Protein AF-0000000082079247 (afdb_homodimer)

pLDDT: mean 88.74, std 12.44, range [34.56, 98.62]

Solvent-accessible surface area (backbone atoms only — not comparable to full-atom values): 13533 Å² total; per-residue (Å²): 126,84,56,70,41,42,77,74,52,16,23,28,35,33,91,79,60,25,35,38,38,36,43,63,60,86,46,38,31,39,37,37,35,36,52,64,71,67,96,44,93,62,41,38,36,94,80,23,52,28,56,30,29,18,29,37,36,75,59,54,64,44,15,28,39,19,33,16,35,51,30,70,66,41,24,34,31,26,34,37,33,38,34,42,74,44,93,88,69,48,45,35,36,46,26,32,35,37,36,30,52,76,50,93,44,81,89,48,49,87,77,27,67,44,76,50,60,88,64,51,40,27,34,68,68,36,75,66,64,82,76,125,128,85,57,70,40,42,77,74,51,17,22,27,35,32,89,79,60,26,35,38,39,36,43,62,60,85,47,37,31,38,36,35,36,36,51,62,72,67,96,45,92,61,41,39,35,95,78,22,52,28,56,30,29,18,31,40,35,76,61,54,63,43,14,28,38,20,33,15,36,51,30,69,66,42,25,33,32,28,31,36,32,36,35,41,72,44,94,88,68,49,45,36,36,47,25,33,36,38,38,30,51,76,50,93,44,80,89,49,48,86,78,26,68,44,75,50,60,89,64,51,40,26,34,71,69,37,74,65,63,83,78,125

Organism: Oncorhynchus tshawytscha (NCBI:txid74940)

Radius of gyration: 17.71 Å; Cα contacts (8 Å, |Δi|>4): 738; chains: 2; bounding box: 43×57×40 Å

Structure (mmCIF, N/CA/C/O backbone):
data_AF-0000000082079247-model_v1
#
loop_
_entity.id
_entity.type
_entity.pdbx_description
1 polymer Avidin
#
loop_
_atom_site.group_PDB
_atom_site.id
_atom_site.type_symbol
_atom_site.label_atom_id
_atom_site.label_alt_id
_atom_site.label_comp_id
_atom_site.label_asym_id
_atom_site.label_entity_id
_atom_site.label_seq_id
_atom_site.pdbx_PDB_ins_code
_atom_site.Cartn_x
_atom_site.Cartn_y
_atom_site.Cartn_z
_atom_site.occupancy
_atom_site.B_iso_or_equiv
_atom_site.auth_seq_id
_atom_site.auth_comp_id
_atom_site.auth_asym_id
_atom_site.auth_atom_id
_atom_site.pdbx_PDB_model_num
ATOM 1 N N . THR A 1 1 ? 8.07 -25.156 -19.828 1 35.97 1 THR A N 1
ATOM 2 C CA . THR A 1 1 ? 6.66 -24.797 -19.906 1 35.97 1 THR A CA 1
ATOM 3 C C . THR A 1 1 ? 6.426 -23.375 -19.406 1 35.97 1 THR A C 1
ATOM 5 O O . THR A 1 1 ? 6.852 -23.031 -18.312 1 35.97 1 THR A O 1
ATOM 8 N N . ASN A 1 2 ? 6.402 -22.391 -20.25 1 43.88 2 ASN A N 1
ATOM 9 C CA . ASN A 1 2 ? 6.297 -20.953 -20.047 1 43.88 2 ASN A CA 1
ATOM 10 C C . ASN A 1 2 ? 5.223 -20.609 -19.016 1 43.88 2 ASN A C 1
ATOM 12 O O . ASN A 1 2 ? 4.031 -20.781 -19.281 1 43.88 2 ASN A O 1
ATOM 16 N N . ALA A 1 3 ? 5.453 -20.953 -17.781 1 54.47 3 ALA A N 1
ATOM 17 C CA . ALA A 1 3 ? 4.414 -20.844 -16.766 1 54.47 3 ALA A CA 1
ATOM 18 C C . ALA A 1 3 ? 3.693 -19.5 -16.859 1 54.47 3 ALA A C 1
ATOM 20 O O . ALA A 1 3 ? 4.324 -18.469 -17.078 1 54.47 3 ALA A O 1
ATOM 21 N N . ILE A 1 4 ? 2.52 -19.531 -17.312 1 64.19 4 ILE A N 1
ATOM 22 C CA . ILE A 1 4 ? 1.622 -18.391 -17.453 1 64.19 4 ILE A CA 1
ATOM 23 C C . ILE A 1 4 ? 1.442 -17.719 -16.094 1 64.19 4 ILE A C 1
ATOM 25 O O . ILE A 1 4 ? 1.051 -18.359 -15.117 1 64.19 4 ILE A O 1
ATOM 29 N N . PRO A 1 5 ? 1.923 -16.516 -15.984 1 80.5 5 PRO A N 1
ATOM 30 C CA . PRO A 1 5 ? 1.708 -15.789 -14.734 1 80.5 5 PRO A CA 1
ATOM 31 C C . PRO A 1 5 ? 0.239 -15.742 -14.32 1 80.5 5 PRO A C 1
ATOM 33 O O . PRO A 1 5 ? -0.648 -15.797 -15.18 1 80.5 5 PRO A O 1
ATOM 36 N N . CYS A 1 6 ? 0.016 -15.805 -13.078 1 89.38 6 CYS A N 1
ATOM 37 C CA . CYS A 1 6 ? -1.331 -15.656 -12.539 1 89.38 6 CYS A CA 1
ATOM 38 C C . CYS A 1 6 ? -1.916 -14.297 -12.914 1 89.38 6 CYS A C 1
ATOM 40 O O . CYS A 1 6 ? -1.47 -13.266 -12.406 1 89.38 6 CYS A O 1
ATOM 42 N N . ASN A 1 7 ? -2.83 -14.242 -13.867 1 89.88 7 ASN A N 1
ATOM 43 C CA . ASN A 1 7 ? -3.484 -13 -14.281 1 89.88 7 ASN A CA 1
ATOM 44 C C . ASN A 1 7 ? -4.367 -12.445 -13.164 1 89.88 7 ASN A C 1
ATOM 46 O O . ASN A 1 7 ? -5.301 -13.109 -12.719 1 89.88 7 ASN A O 1
ATOM 50 N N . VAL A 1 8 ? -4.137 -11.18 -12.844 1 94.38 8 VAL A N 1
ATOM 51 C CA . VAL A 1 8 ? -4.859 -10.633 -11.703 1 94.38 8 VAL A CA 1
ATOM 52 C C . VAL A 1 8 ? -5.992 -9.734 -12.188 1 94.38 8 VAL A C 1
ATOM 54 O O . VAL A 1 8 ? -6.812 -9.266 -11.391 1 94.38 8 VAL A O 1
ATOM 57 N N . THR A 1 9 ? -6.113 -9.438 -13.469 1 95 9 THR A N 1
ATOM 58 C CA . THR A 1 9 ? -7.234 -8.664 -13.984 1 95 9 THR A CA 1
ATOM 59 C C . THR A 1 9 ? -8.547 -9.422 -13.797 1 95 9 THR A C 1
ATOM 61 O O . THR A 1 9 ? -8.633 -10.609 -14.117 1 95 9 THR A O 1
ATOM 64 N N . GLY A 1 10 ? -9.555 -8.742 -13.227 1 96.62 10 GLY A N 1
ATOM 65 C CA . GLY A 1 10 ? -10.844 -9.367 -12.977 1 96.62 10 GLY A CA 1
ATOM 66 C C . GLY A 1 10 ? -11.5 -8.891 -11.695 1 96.62 10 GLY A C 1
ATOM 67 O O . GLY A 1 10 ? -11.07 -7.898 -11.102 1 96.62 10 GLY A O 1
ATOM 68 N N . VAL A 1 11 ? -12.602 -9.539 -11.375 1 97.94 11 VAL A N 1
ATOM 69 C CA . VAL A 1 11 ? -13.32 -9.258 -10.141 1 97.94 11 VAL A CA 1
ATOM 70 C C . VAL A 1 11 ? -13.016 -10.336 -9.102 1 97.94 11 VAL A C 1
ATOM 72 O O . VAL A 1 11 ? -13.133 -11.531 -9.391 1 97.94 11 VAL A O 1
ATOM 75 N N . TRP A 1 12 ? -12.633 -9.891 -7.945 1 98 12 TRP A N 1
ATOM 76 C CA . TRP A 1 12 ? -12.227 -10.766 -6.852 1 98 12 TRP A CA 1
ATOM 77 C C . TRP A 1 12 ? -13.102 -10.539 -5.621 1 98 12 TRP A C 1
ATOM 79 O O . TRP A 1 12 ? -13.461 -9.406 -5.309 1 98 12 TRP A O 1
ATOM 89 N N . ARG A 1 13 ? -13.352 -11.586 -4.895 1 97.69 13 ARG A N 1
ATOM 90 C CA . ARG A 1 13 ? -14.164 -11.5 -3.684 1 97.69 13 ARG A CA 1
ATOM 91 C C . ARG A 1 13 ? -13.453 -12.141 -2.498 1 97.69 13 ARG A C 1
ATOM 93 O O . ARG A 1 13 ? -12.891 -13.234 -2.623 1 97.69 13 ARG A O 1
ATOM 100 N N . ASN A 1 14 ? -13.5 -11.398 -1.345 1 96.31 14 ASN A N 1
ATOM 101 C CA . ASN A 1 14 ? -12.859 -12.016 -0.188 1 96.31 14 ASN A CA 1
ATOM 102 C C . ASN A 1 14 ? -13.891 -12.633 0.756 1 96.31 14 ASN A C 1
ATOM 104 O O . ASN A 1 14 ? -15.086 -12.641 0.461 1 96.31 14 ASN A O 1
ATOM 108 N N . GLU A 1 15 ? -13.422 -13.195 1.835 1 93.38 15 GLU A N 1
ATOM 109 C CA . GLU A 1 15 ? -14.242 -13.961 2.771 1 93.38 15 GLU A CA 1
ATOM 110 C C . GLU A 1 15 ? -15.266 -13.062 3.465 1 93.38 15 GLU A C 1
ATOM 112 O O . GLU A 1 15 ? -16.297 -13.547 3.951 1 93.38 15 GLU A O 1
ATOM 117 N N . LEU A 1 16 ? -15.047 -11.773 3.545 1 93.06 16 LEU A N 1
ATOM 118 C CA . LEU A 1 16 ? -15.953 -10.836 4.199 1 93.06 16 LEU A CA 1
ATOM 119 C C . LEU A 1 16 ? -17 -10.328 3.221 1 93.06 16 LEU A C 1
ATOM 121 O O . LEU A 1 16 ? -17.922 -9.609 3.611 1 93.06 16 LEU A O 1
ATOM 125 N N . GLY A 1 17 ? -16.75 -10.633 1.923 1 95.25 17 GLY A N 1
ATOM 126 C CA . GLY A 1 17 ? -17.703 -10.227 0.901 1 95.25 17 GLY A CA 1
ATOM 127 C C . GLY A 1 17 ? -17.281 -8.977 0.15 1 95.25 17 GLY A C 1
ATOM 128 O O . GLY A 1 17 ? -18.016 -8.477 -0.699 1 95.25 17 GLY A O 1
ATOM 129 N N . SER A 1 18 ? -16.141 -8.414 0.477 1 96.06 18 SER A N 1
ATOM 130 C CA . SER A 1 18 ? -15.617 -7.258 -0.251 1 96.06 18 SER A CA 1
ATOM 131 C C . SER A 1 18 ? -15.156 -7.648 -1.651 1 96.06 18 SER A C 1
ATOM 133 O O . SER A 1 18 ? -14.758 -8.789 -1.884 1 96.06 18 SER A O 1
ATOM 135 N N . LEU A 1 19 ? -15.227 -6.668 -2.588 1 97.06 19 LEU A N 1
ATOM 136 C CA . LEU A 1 19 ? -14.906 -6.934 -3.984 1 97.06 19 LEU A CA 1
ATOM 137 C C . LEU A 1 19 ? -13.766 -6.039 -4.461 1 97.06 19 LEU A C 1
ATOM 139 O O . LEU A 1 19 ? -13.719 -4.852 -4.121 1 97.06 19 LEU A O 1
ATOM 143 N N . LEU A 1 20 ? -12.883 -6.66 -5.199 1 97.56 20 LEU A N 1
ATOM 144 C CA . LEU A 1 20 ? -11.914 -5.949 -6.023 1 97.56 20 LEU A CA 1
ATOM 145 C C . LEU A 1 20 ? -12.266 -6.07 -7.504 1 97.56 20 LEU A C 1
ATOM 147 O O . LEU A 1 20 ? -12.477 -7.176 -8.008 1 97.56 20 LEU A O 1
ATOM 151 N N . ASP A 1 21 ? -12.406 -4.984 -8.109 1 97.69 21 ASP A N 1
ATOM 152 C CA . ASP A 1 21 ? -12.453 -4.926 -9.57 1 97.69 21 ASP A CA 1
ATOM 153 C C . ASP A 1 21 ? -11.195 -4.281 -10.133 1 97.69 21 ASP A C 1
ATOM 155 O O . ASP A 1 21 ? -11.07 -3.057 -10.141 1 97.69 21 ASP A O 1
ATOM 159 N N . ILE A 1 22 ? -10.234 -5.16 -10.625 1 96.88 22 ILE A N 1
ATOM 160 C CA . ILE A 1 22 ? -8.906 -4.633 -10.898 1 96.88 22 ILE A CA 1
ATOM 161 C C . ILE A 1 22 ? -8.523 -4.906 -12.352 1 96.88 22 ILE A C 1
ATOM 163 O O . ILE A 1 22 ? -8.914 -5.93 -12.922 1 96.88 22 ILE A O 1
ATOM 167 N N . GLU A 1 23 ? -7.816 -4.027 -12.906 1 96.56 23 GLU A N 1
ATOM 168 C CA . GLU A 1 23 ? -7.148 -4.141 -14.203 1 96.56 23 GLU A CA 1
ATOM 169 C C . GLU A 1 23 ? -5.652 -3.873 -14.078 1 96.56 23 GLU A C 1
ATOM 171 O O . GLU A 1 23 ? -5.242 -2.875 -13.484 1 96.56 23 GLU A O 1
ATOM 176 N N . ALA A 1 24 ? -4.926 -4.836 -14.664 1 94.44 24 ALA A N 1
ATOM 177 C CA . ALA A 1 24 ? -3.477 -4.66 -14.727 1 94.44 24 ALA A CA 1
ATOM 178 C C . ALA A 1 24 ? -3.027 -4.246 -16.125 1 94.44 24 ALA A C 1
ATOM 180 O O . ALA A 1 24 ? -3.389 -4.887 -17.109 1 94.44 24 ALA A O 1
ATOM 181 N N . VAL A 1 25 ? -2.379 -3.156 -16.234 1 92.94 25 VAL A N 1
ATOM 182 C CA . VAL A 1 25 ? -1.702 -2.713 -17.453 1 92.94 25 VAL A CA 1
ATOM 183 C C . VAL A 1 25 ? -0.212 -2.527 -17.172 1 92.94 25 VAL A C 1
ATOM 185 O O . VAL A 1 25 ? 0.186 -1.582 -16.484 1 92.94 25 VAL A O 1
ATOM 188 N N . GLY A 1 26 ? 0.577 -3.484 -17.812 1 90.88 26 GLY A N 1
ATOM 189 C CA . GLY A 1 26 ? 1.964 -3.502 -17.375 1 90.88 26 GLY A CA 1
ATOM 190 C C . GLY A 1 26 ? 2.119 -3.807 -15.906 1 90.88 26 GLY A C 1
ATOM 191 O O . GLY A 1 26 ? 1.584 -4.801 -15.406 1 90.88 26 GLY A O 1
ATOM 192 N N . SER A 1 27 ? 2.814 -2.938 -15.164 1 93.06 27 SER A N 1
ATOM 193 C CA . SER A 1 27 ? 3.035 -3.17 -13.742 1 93.06 27 SER A CA 1
ATOM 194 C C . SER A 1 27 ? 2.066 -2.355 -12.898 1 93.06 27 SER A C 1
ATOM 196 O O . SER A 1 27 ? 2.146 -2.371 -11.664 1 93.06 27 SER A O 1
ATOM 198 N N . GLU A 1 28 ? 1.188 -1.651 -13.562 1 95.94 28 GLU A N 1
ATOM 199 C CA . GLU A 1 28 ? 0.266 -0.802 -12.82 1 95.94 28 GLU A CA 1
ATOM 200 C C . GLU A 1 28 ? -1.089 -1.48 -12.641 1 95.94 28 GLU A C 1
ATOM 202 O O . GLU A 1 28 ? -1.589 -2.133 -13.555 1 95.94 28 GLU A O 1
ATOM 207 N N . LEU A 1 29 ? -1.627 -1.272 -11.469 1 96.88 29 LEU A N 1
ATOM 208 C CA . LEU A 1 29 ? -2.955 -1.766 -11.117 1 96.88 29 LEU A CA 1
ATOM 209 C C . LEU A 1 29 ? -3.928 -0.609 -10.914 1 96.88 29 LEU A C 1
ATOM 211 O O . LEU A 1 29 ? -3.605 0.363 -10.227 1 96.88 29 LEU A O 1
ATOM 215 N N . ARG A 1 30 ? -5.023 -0.777 -11.5 1 97.44 30 ARG A N 1
ATOM 216 C CA . ARG A 1 30 ? -6.121 0.156 -11.266 1 97.44 30 ARG A CA 1
ATOM 217 C C . ARG A 1 30 ? -7.441 -0.587 -11.078 1 97.44 30 ARG A C 1
ATOM 219 O O . ARG A 1 30 ? -7.648 -1.651 -11.664 1 97.44 30 ARG A O 1
ATOM 226 N N . GLY A 1 31 ? -8.281 0.093 -10.258 1 97.25 31 GLY A N 1
ATOM 227 C CA . GLY A 1 31 ? -9.586 -0.533 -10.07 1 97.25 31 GLY A CA 1
ATOM 228 C C . GLY A 1 31 ? -10.398 0.105 -8.961 1 97.25 31 GLY A C 1
ATOM 229 O O . GLY A 1 31 ? -10.281 1.307 -8.711 1 97.25 31 GLY A O 1
ATOM 230 N N . ARG A 1 32 ? -11.273 -0.743 -8.461 1 97.19 32 ARG A N 1
ATOM 231 C CA . ARG A 1 32 ? -12.164 -0.303 -7.391 1 97.19 32 ARG A CA 1
ATOM 232 C C . ARG A 1 32 ? -12.25 -1.354 -6.289 1 97.19 32 ARG A C 1
ATOM 234 O O . ARG A 1 32 ? -12.258 -2.555 -6.57 1 97.19 32 ARG A O 1
ATOM 241 N N . TYR A 1 33 ? -12.289 -0.826 -5.168 1 97.5 33 TYR A N 1
ATOM 242 C CA . TYR A 1 33 ? -12.562 -1.654 -4 1 97.5 33 TYR A CA 1
ATOM 243 C C . TYR A 1 33 ? -13.953 -1.375 -3.445 1 97.5 33 TYR A C 1
ATOM 245 O O . TYR A 1 33 ? -14.266 -0.239 -3.082 1 97.5 33 TYR A O 1
ATOM 253 N N . GLN A 1 34 ? -14.766 -2.338 -3.42 1 96.69 34 GLN A N 1
ATOM 254 C CA . GLN A 1 34 ? -16.062 -2.273 -2.752 1 96.69 34 GLN A CA 1
ATOM 255 C C . GLN A 1 34 ? -16.031 -2.99 -1.404 1 96.69 34 GLN A C 1
ATOM 257 O O . GLN A 1 34 ? -16.031 -4.223 -1.35 1 96.69 34 GLN A O 1
ATOM 262 N N . SER A 1 35 ? -16.031 -2.213 -0.371 1 95.81 35 SER A N 1
ATOM 263 C CA . SER A 1 35 ? -15.938 -2.807 0.958 1 95.81 35 SER A CA 1
ATOM 264 C C . SER A 1 35 ? -17.297 -3.293 1.448 1 95.81 35 SER A C 1
ATOM 266 O O . SER A 1 35 ? -18.297 -2.564 1.363 1 95.81 35 SER A O 1
ATOM 268 N N . ALA A 1 36 ? -17.328 -4.473 1.999 1 94.44 36 ALA A N 1
ATOM 269 C CA . ALA A 1 36 ? -18.531 -5.004 2.627 1 94.44 36 ALA A CA 1
ATOM 270 C C . ALA A 1 36 ? -18.578 -4.664 4.113 1 94.44 36 ALA A C 1
ATOM 272 O O . ALA A 1 36 ? -19.609 -4.828 4.766 1 94.44 36 ALA A O 1
ATOM 273 N N . VAL A 1 37 ? -17.453 -4.18 4.656 1 90.12 37 VAL A N 1
ATOM 274 C CA . VAL A 1 37 ? -17.359 -3.918 6.086 1 90.12 37 VAL A CA 1
ATOM 275 C C . VAL A 1 37 ? -16.766 -2.537 6.328 1 90.12 37 VAL A C 1
ATOM 277 O O . VAL A 1 37 ? -16.203 -1.927 5.41 1 90.12 37 VAL A O 1
ATOM 280 N N . GLU A 1 38 ? -16.953 -1.954 7.496 1 86.19 38 GLU A N 1
ATOM 281 C CA . GLU A 1 38 ? -16.375 -0.688 7.938 1 86.19 38 GLU A CA 1
ATOM 282 C C . GLU A 1 38 ? -15.906 -0.772 9.383 1 86.19 38 GLU A C 1
ATOM 284 O O . GLU A 1 38 ? -16.531 -1.449 10.211 1 86.19 38 GLU A O 1
ATOM 289 N N . THR A 1 39 ? -14.773 -0.09 9.602 1 81.19 39 THR A N 1
ATOM 290 C CA . THR A 1 39 ? -14.25 -0.08 10.969 1 81.19 39 THR A CA 1
ATOM 291 C C . THR A 1 39 ? -15.078 0.843 11.859 1 81.19 39 THR A C 1
ATOM 293 O O . THR A 1 39 ? -15.109 0.674 13.078 1 81.19 39 THR A O 1
ATOM 296 N N . ALA A 1 40 ? -15.586 1.858 11.305 1 81.62 40 ALA A N 1
ATOM 297 C CA . ALA A 1 40 ? -16.5 2.795 11.961 1 81.62 40 ALA A CA 1
ATOM 298 C C . ALA A 1 40 ? -17.531 3.324 10.977 1 81.62 40 ALA A C 1
ATOM 300 O O . ALA A 1 40 ? -17.312 3.328 9.766 1 81.62 40 ALA A O 1
ATOM 301 N N . PRO A 1 41 ? -18.641 3.611 11.586 1 82.12 41 PRO A N 1
ATOM 302 C CA . PRO A 1 41 ? -19.703 4.078 10.695 1 82.12 41 PRO A CA 1
ATOM 303 C C . PRO A 1 41 ? -19.266 5.234 9.797 1 82.12 41 PRO A C 1
ATOM 305 O O . PRO A 1 41 ? -18.719 6.223 10.289 1 82.12 41 PRO A O 1
ATOM 308 N N . GLY A 1 42 ? -19.422 5.074 8.492 1 83.12 42 GLY A N 1
ATOM 309 C CA . GLY A 1 42 ? -19.266 6.168 7.539 1 83.12 42 GLY A CA 1
ATOM 310 C C . GLY A 1 42 ? -17.859 6.332 7.035 1 83.12 42 GLY A C 1
ATOM 311 O O . GLY A 1 42 ? -17.609 7.105 6.109 1 83.12 42 GLY A O 1
ATOM 312 N N . VAL A 1 43 ? -16.891 5.602 7.582 1 79.62 43 VAL A N 1
ATOM 313 C CA . VAL A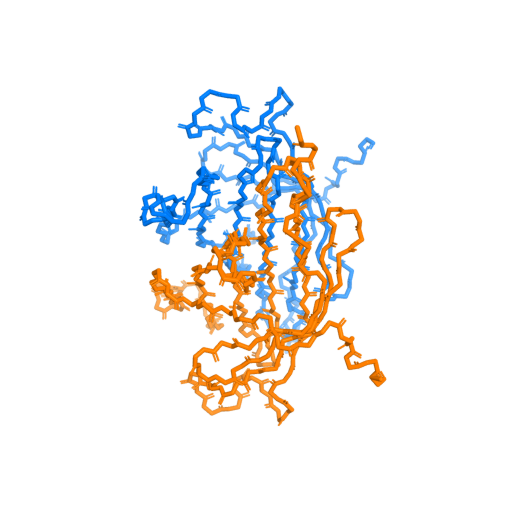 1 43 ? -15.492 5.852 7.242 1 79.62 43 VAL A CA 1
ATOM 314 C C . VAL A 1 43 ? -15.219 5.434 5.801 1 79.62 43 VAL A C 1
ATOM 316 O O . VAL A 1 43 ? -14.328 5.969 5.148 1 79.62 43 VAL A O 1
ATOM 319 N N . THR A 1 44 ? -16.016 4.508 5.25 1 85.31 44 THR A N 1
ATOM 320 C CA . THR A 1 44 ? -15.828 4.023 3.885 1 85.31 44 THR A CA 1
ATOM 321 C C . THR A 1 44 ? -16.688 4.824 2.908 1 85.31 44 THR A C 1
ATOM 323 O O . THR A 1 44 ? -16.547 4.688 1.691 1 85.31 44 THR A O 1
ATOM 326 N N . GLY A 1 45 ? -17.625 5.688 3.406 1 85.69 45 GLY A N 1
ATOM 327 C CA . GLY A 1 45 ? -18.531 6.457 2.57 1 85.69 45 GLY A CA 1
ATOM 328 C C . GLY A 1 45 ? -19.844 5.73 2.283 1 85.69 45 GLY A C 1
ATOM 329 O O . GLY A 1 45 ? -19.969 4.543 2.574 1 85.69 45 GLY A O 1
ATOM 330 N N . SER A 1 46 ? -20.719 6.43 1.667 1 82.12 46 SER A N 1
ATOM 331 C CA . SER A 1 46 ? -22.062 5.906 1.45 1 82.12 46 SER A CA 1
ATOM 332 C C . SER A 1 46 ? -22.062 4.766 0.44 1 82.12 46 SER A C 1
ATOM 334 O O . SER A 1 46 ? -22.828 3.805 0.575 1 82.12 46 SER A O 1
ATOM 336 N N . GLU A 1 47 ? -21.188 4.867 -0.504 1 85.19 47 GLU A N 1
ATOM 337 C CA . GLU A 1 47 ? -21.141 3.834 -1.534 1 85.19 47 GLU A CA 1
ATOM 338 C C . GLU A 1 47 ? -20.188 2.711 -1.146 1 85.19 47 GLU A C 1
ATOM 340 O O . GLU A 1 47 ? -20.109 1.683 -1.822 1 85.19 47 GLU A O 1
ATOM 345 N N . GLN A 1 48 ? -19.469 2.939 -0.059 1 88.38 48 GLN A N 1
ATOM 346 C CA . GLN A 1 48 ? -18.5 1.971 0.448 1 88.38 48 GLN A CA 1
ATOM 347 C C . GLN A 1 48 ? -17.547 1.513 -0.654 1 88.38 48 GLN A C 1
ATOM 349 O O . GLN A 1 48 ? -17.234 0.327 -0.746 1 88.38 48 GLN A O 1
ATOM 354 N N . GLN A 1 49 ? -17.281 2.418 -1.587 1 93 49 GLN A N 1
ATOM 355 C CA . GLN A 1 49 ? -16.406 2.135 -2.717 1 93 49 GLN A CA 1
ATOM 356 C C . GLN A 1 49 ? -15.305 3.186 -2.834 1 93 49 GLN A C 1
ATOM 358 O O . GLN A 1 49 ? -15.516 4.352 -2.486 1 93 49 GLN A O 1
ATOM 363 N N . ALA A 1 50 ? -14.148 2.711 -3.268 1 95.19 50 ALA A N 1
ATOM 364 C CA . ALA A 1 50 ? -13.047 3.648 -3.479 1 95.19 50 ALA A CA 1
ATOM 365 C C . ALA A 1 50 ? -12.133 3.174 -4.605 1 95.19 50 ALA A C 1
ATOM 367 O O . ALA A 1 50 ? -12.086 1.981 -4.914 1 95.19 50 ALA A O 1
ATOM 368 N N . LYS A 1 51 ? -11.508 4.121 -5.184 1 95.06 51 LYS A N 1
ATOM 369 C CA . LYS A 1 51 ? -10.516 3.82 -6.215 1 95.06 51 LYS A CA 1
ATOM 370 C C . LYS A 1 51 ? -9.312 3.1 -5.625 1 95.06 51 LYS A C 1
ATOM 372 O O . LYS A 1 51 ? -8.891 3.391 -4.5 1 95.06 51 LYS A O 1
ATOM 377 N N . LEU A 1 52 ? -8.773 2.211 -6.449 1 97.31 52 LEU A N 1
ATOM 378 C CA . LEU A 1 52 ? -7.609 1.411 -6.09 1 97.31 52 LEU A CA 1
ATOM 379 C C . LEU A 1 52 ? -6.461 1.664 -7.062 1 97.31 52 LEU A C 1
ATOM 381 O O . LEU A 1 52 ? -6.656 1.662 -8.281 1 97.31 52 LEU A O 1
ATOM 385 N N . LEU A 1 53 ? -5.281 1.975 -6.543 1 98.38 53 LEU A N 1
ATOM 386 C CA . LEU A 1 53 ? -4.066 2.113 -7.336 1 98.38 53 LEU A CA 1
ATOM 387 C C . LEU A 1 53 ? -2.943 1.252 -6.766 1 98.38 53 LEU A C 1
ATOM 389 O O . LEU A 1 53 ? -2.775 1.171 -5.547 1 98.38 53 LEU A O 1
ATOM 393 N N . GLY A 1 54 ? -2.195 0.617 -7.648 1 98.38 54 GLY A N 1
ATOM 394 C CA . GLY A 1 54 ? -1.12 -0.216 -7.133 1 98.38 54 GLY A CA 1
ATOM 395 C C . GLY A 1 54 ? -0.193 -0.729 -8.219 1 98.38 54 GLY A C 1
ATOM 396 O O . GLY A 1 54 ? -0.08 -0.119 -9.281 1 98.38 54 GLY A O 1
ATOM 397 N N . VAL A 1 55 ? 0.577 -1.732 -7.801 1 97.56 55 VAL A N 1
ATOM 398 C CA . VAL A 1 55 ? 1.606 -2.312 -8.656 1 97.56 55 VAL A CA 1
ATOM 399 C C . VAL A 1 55 ? 1.478 -3.834 -8.664 1 97.56 55 VAL A C 1
ATOM 401 O O . VAL A 1 55 ? 0.977 -4.426 -7.703 1 97.56 55 VAL A O 1
ATOM 404 N N . THR A 1 56 ? 1.926 -4.445 -9.805 1 96.19 56 THR A N 1
ATOM 405 C CA . THR A 1 56 ? 1.953 -5.898 -9.922 1 96.19 56 THR A CA 1
ATOM 406 C C . THR A 1 56 ? 3.152 -6.355 -10.742 1 96.19 56 THR A C 1
ATOM 408 O O . THR A 1 56 ? 3.643 -5.613 -11.602 1 96.19 56 THR A O 1
ATOM 411 N N . SER A 1 57 ? 3.58 -7.551 -10.344 1 90.56 57 SER A N 1
ATOM 412 C CA . SER A 1 57 ? 4.672 -8.141 -11.109 1 90.56 57 SER A CA 1
ATOM 413 C C . SER A 1 57 ? 4.156 -9.195 -12.078 1 90.56 57 SER A C 1
ATOM 415 O O . SER A 1 57 ? 3.258 -9.969 -11.742 1 90.56 57 SER A O 1
ATOM 417 N N . ASN A 1 58 ? 4.523 -9.102 -13.258 1 72.62 58 ASN A N 1
ATOM 418 C CA . ASN A 1 58 ? 4.199 -10.148 -14.219 1 72.62 58 ASN A CA 1
ATOM 419 C C . ASN A 1 58 ? 5.434 -10.977 -14.578 1 72.62 58 ASN A C 1
ATOM 421 O O . ASN A 1 58 ? 5.5 -11.562 -15.656 1 72.62 58 ASN A O 1
ATOM 425 N N . ARG A 1 59 ? 6.305 -10.953 -13.609 1 64.81 59 ARG A N 1
ATOM 426 C CA . ARG A 1 59 ? 7.539 -11.648 -13.953 1 64.81 59 ARG A CA 1
ATOM 427 C C . ARG A 1 59 ? 7.477 -13.117 -13.539 1 64.81 59 ARG A C 1
ATOM 429 O O . ARG A 1 59 ? 7.219 -13.43 -12.375 1 64.81 59 ARG A O 1
ATOM 436 N N . GLY A 1 60 ? 7.566 -13.977 -14.406 1 63.69 60 GLY A N 1
ATOM 437 C CA . GLY A 1 60 ? 7.578 -15.422 -14.219 1 63.69 60 GLY A CA 1
ATOM 438 C C . GLY A 1 60 ? 6.227 -15.977 -13.812 1 63.69 60 GLY A C 1
ATOM 439 O O . GLY A 1 60 ? 5.203 -15.633 -14.406 1 63.69 60 GLY A O 1
ATOM 440 N N . LEU A 1 61 ? 6.445 -17.031 -12.742 1 64.69 61 LEU A N 1
ATOM 441 C CA . LEU A 1 61 ? 5.246 -17.766 -12.328 1 64.69 61 LEU A CA 1
ATOM 442 C C . LEU A 1 61 ? 4.543 -17.031 -11.188 1 64.69 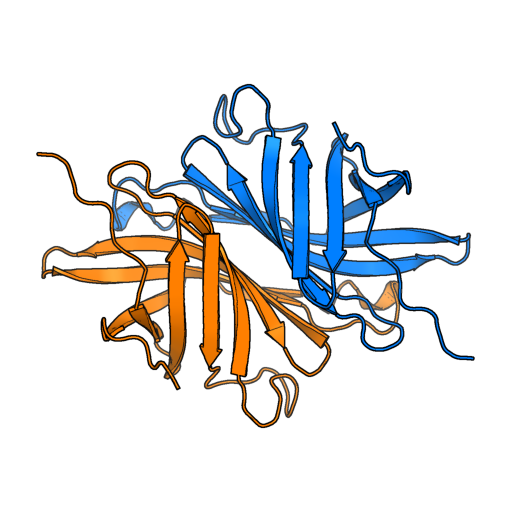61 LEU A C 1
ATOM 444 O O . LEU A 1 61 ? 3.396 -17.344 -10.859 1 64.69 61 LEU A O 1
ATOM 448 N N . GLN A 1 62 ? 5.27 -16.047 -10.727 1 78 62 GLN A N 1
ATOM 449 C CA . GLN A 1 62 ? 4.68 -15.477 -9.516 1 78 62 GLN A CA 1
ATOM 450 C C . GLN A 1 62 ? 4.195 -14.047 -9.766 1 78 62 GLN A C 1
ATOM 452 O O . GLN A 1 62 ? 4.887 -13.258 -10.414 1 78 62 GLN A O 1
ATOM 457 N N . THR A 1 63 ? 2.977 -13.781 -9.484 1 92.62 63 THR A N 1
ATOM 458 C CA . THR A 1 63 ? 2.381 -12.453 -9.617 1 92.62 63 THR A CA 1
ATOM 459 C C . THR A 1 63 ? 2.133 -11.836 -8.242 1 92.62 63 THR A C 1
ATOM 461 O O . THR A 1 63 ? 1.206 -12.227 -7.535 1 92.62 63 THR A O 1
ATOM 464 N N . SER A 1 64 ? 3.08 -10.969 -7.809 1 94.88 64 SER A N 1
ATOM 465 C CA . SER A 1 64 ? 2.855 -10.195 -6.59 1 94.88 64 SER A CA 1
ATOM 466 C C . SER A 1 64 ? 2.01 -8.953 -6.871 1 94.88 64 SER A C 1
ATOM 468 O O . SER A 1 64 ? 2.004 -8.445 -7.988 1 94.88 64 SER A O 1
ATOM 470 N N . VAL A 1 65 ? 1.262 -8.57 -5.906 1 96.81 65 VAL A N 1
ATOM 471 C CA . VAL A 1 65 ? 0.419 -7.391 -6.023 1 96.81 65 VAL A CA 1
ATOM 472 C C . VAL A 1 65 ? 0.575 -6.52 -4.777 1 96.81 65 VAL A C 1
ATOM 474 O O . VAL A 1 65 ? 0.71 -7.031 -3.666 1 96.81 65 VAL A O 1
ATOM 477 N N . ALA A 1 66 ? 0.597 -5.281 -4.914 1 98.44 66 ALA A N 1
ATOM 478 C CA . ALA A 1 66 ? 0.473 -4.285 -3.852 1 98.44 66 ALA A CA 1
ATOM 479 C C . ALA A 1 66 ? -0.409 -3.121 -4.293 1 98.44 66 ALA A C 1
ATOM 481 O O . ALA A 1 66 ? -0.251 -2.598 -5.398 1 98.44 66 ALA A O 1
ATOM 482 N N . PHE A 1 67 ? -1.354 -2.719 -3.4 1 98.56 67 PHE A N 1
ATOM 483 C CA . PHE A 1 67 ? -2.248 -1.644 -3.816 1 98.56 67 PHE A CA 1
ATOM 484 C C . PHE A 1 67 ? -2.773 -0.878 -2.609 1 98.56 67 PHE A C 1
ATOM 486 O O . PHE A 1 67 ? -2.699 -1.364 -1.479 1 98.56 67 PHE A O 1
ATOM 493 N N . SER A 1 68 ? -3.285 0.295 -2.914 1 98.62 68 SER A N 1
ATOM 494 C CA . SER A 1 68 ? -3.779 1.196 -1.877 1 98.62 68 SER A CA 1
ATOM 495 C C . SER A 1 68 ? -5.145 1.766 -2.244 1 98.62 68 SER A C 1
ATOM 497 O O . SER A 1 68 ? -5.461 1.92 -3.426 1 98.62 68 SER A O 1
ATOM 499 N N . VAL A 1 69 ? -5.883 2.037 -1.256 1 97.25 69 VAL A N 1
ATOM 500 C CA . VAL A 1 69 ? -7.227 2.6 -1.381 1 97.25 69 VAL A CA 1
ATOM 501 C C . VAL A 1 69 ? -7.375 3.791 -0.438 1 97.25 69 VAL A C 1
ATOM 503 O O . VAL A 1 69 ? -6.938 3.738 0.714 1 97.25 69 VAL A O 1
ATOM 506 N N . LEU A 1 70 ? -8.016 4.848 -0.948 1 95 70 LEU A N 1
ATOM 507 C CA . LEU A 1 70 ? -8.391 6 -0.133 1 95 70 LEU A CA 1
ATOM 508 C C . LEU A 1 70 ? -9.891 6.008 0.138 1 95 70 LEU A C 1
ATOM 510 O O . LEU A 1 70 ? -10.695 6.137 -0.79 1 95 70 LEU A O 1
ATOM 514 N N . TRP A 1 71 ? -10.18 5.93 1.391 1 93.5 71 TRP A N 1
ATOM 515 C CA . TRP A 1 71 ? -11.586 5.918 1.769 1 93.5 71 TRP A CA 1
ATOM 516 C C . TRP A 1 71 ? -12.125 7.336 1.912 1 93.5 71 TRP A C 1
ATOM 518 O O . TRP A 1 71 ? -11.352 8.289 2.072 1 93.5 71 TRP A O 1
ATOM 528 N N . GLU A 1 72 ? -13.414 7.555 1.909 1 88.88 72 GLU A N 1
ATOM 529 C CA . GLU A 1 72 ? -14.086 8.852 1.841 1 88.88 72 GLU A CA 1
ATOM 530 C C . GLU A 1 72 ? -13.734 9.719 3.043 1 88.88 72 GLU A C 1
ATOM 532 O O . GLU A 1 72 ? -13.539 10.93 2.906 1 88.88 72 GLU A O 1
ATOM 537 N N . ALA A 1 73 ? -13.633 9.172 4.195 1 87.19 73 ALA A N 1
ATOM 538 C CA . ALA A 1 73 ? -13.414 9.953 5.406 1 87.19 73 ALA A CA 1
ATOM 539 C C . ALA A 1 73 ? -11.938 10.289 5.582 1 87.19 73 ALA A C 1
ATOM 541 O O . ALA A 1 73 ? -11.547 10.906 6.574 1 87.19 73 ALA A O 1
ATOM 542 N N . GLY A 1 74 ? -11.062 9.836 4.695 1 90.44 74 GLY A N 1
ATOM 543 C CA . GLY A 1 74 ? -9.664 10.219 4.73 1 90.44 74 GLY A CA 1
ATOM 544 C C . GLY A 1 74 ? -8.742 9.094 5.168 1 90.44 74 GLY A C 1
ATOM 545 O O . GLY A 1 74 ? -7.523 9.195 5.035 1 90.44 74 GLY A O 1
ATOM 546 N N . SER A 1 75 ? -9.312 8.031 5.723 1 93 75 SER A N 1
ATOM 547 C CA . SER A 1 75 ? -8.523 6.852 6.043 1 93 75 SER A CA 1
ATOM 548 C C . SER A 1 75 ? -8.031 6.156 4.777 1 93 75 SER A C 1
ATOM 550 O O . SER A 1 75 ? -8.57 6.383 3.689 1 93 75 SER A O 1
ATOM 552 N N . CYS A 1 76 ? -6.98 5.395 4.961 1 95.62 76 CYS A N 1
ATOM 553 C CA . CYS A 1 76 ? -6.453 4.68 3.805 1 95.62 76 CYS A CA 1
ATOM 554 C C . CYS A 1 76 ? -5.996 3.279 4.191 1 95.62 76 CYS A C 1
ATOM 556 O O . CYS A 1 76 ? -5.715 3.016 5.363 1 95.62 76 CYS A O 1
ATOM 558 N N . SER A 1 77 ? -6.012 2.404 3.203 1 96.31 77 SER A N 1
ATOM 559 C CA . SER A 1 77 ? -5.559 1.026 3.365 1 96.31 77 SER A CA 1
ATOM 560 C C . SER A 1 77 ? -4.582 0.632 2.262 1 96.31 77 SER A C 1
ATOM 562 O O . SER A 1 77 ? -4.629 1.179 1.158 1 96.31 77 SER A O 1
ATOM 564 N N . SER A 1 78 ? -3.719 -0.266 2.609 1 97.69 78 SER A N 1
ATOM 565 C CA . SER A 1 78 ? -2.842 -0.886 1.622 1 97.69 78 SER A CA 1
ATOM 566 C C . SER A 1 78 ? -2.77 -2.396 1.817 1 97.69 78 SER A C 1
ATOM 568 O O . SER A 1 78 ? -2.881 -2.889 2.943 1 97.69 78 SER A O 1
ATOM 570 N N . TRP A 1 79 ? -2.588 -3.086 0.709 1 97.75 79 TRP A N 1
ATOM 571 C CA . TRP A 1 79 ? -2.43 -4.535 0.672 1 97.75 79 TRP A CA 1
ATOM 572 C C . TRP A 1 79 ? -1.133 -4.926 -0.029 1 97.75 79 TRP A C 1
ATOM 574 O O . TRP A 1 79 ? -0.702 -4.254 -0.968 1 97.75 79 TRP A O 1
ATOM 584 N N . VAL A 1 80 ? -0.513 -5.93 0.44 1 97.38 80 VAL A N 1
ATOM 585 C CA . VAL A 1 80 ? 0.498 -6.68 -0.299 1 97.38 80 VAL A CA 1
ATOM 586 C C . VAL A 1 80 ? 0.086 -8.148 -0.399 1 97.38 80 VAL A C 1
ATOM 588 O O . VAL A 1 80 ? -0.506 -8.695 0.533 1 97.38 80 VAL A O 1
ATOM 591 N N . GLY A 1 81 ? 0.397 -8.75 -1.581 1 96.19 81 GLY A N 1
ATOM 592 C CA . GLY A 1 81 ? -0.009 -10.141 -1.732 1 96.19 81 GLY A CA 1
ATOM 593 C C . GLY A 1 81 ? 0.565 -10.797 -2.973 1 96.19 81 GLY A C 1
ATOM 594 O O . GLY A 1 81 ? 1.47 -10.25 -3.609 1 96.19 81 GLY A O 1
ATOM 595 N N . GLN A 1 82 ? 0.042 -11.938 -3.16 1 95.12 82 GLN A N 1
ATOM 596 C CA . GLN A 1 82 ? 0.455 -12.742 -4.305 1 95.12 82 GLN A CA 1
ATOM 597 C C . GLN A 1 82 ? -0.703 -13.586 -4.832 1 95.12 82 GLN A C 1
ATOM 599 O O . GLN A 1 82 ? -1.519 -14.086 -4.051 1 95.12 82 GLN A O 1
ATOM 604 N N . CYS A 1 83 ? -0.706 -13.695 -6.16 1 95.38 83 CYS A N 1
ATOM 605 C CA . CYS A 1 83 ? -1.686 -14.531 -6.848 1 95.38 83 CYS A CA 1
ATOM 606 C C . CYS A 1 83 ? -1.158 -15.945 -7.035 1 95.38 83 CYS A C 1
ATOM 608 O O . CYS A 1 83 ? -0.043 -16.141 -7.52 1 95.38 83 CYS A O 1
ATOM 610 N N . PHE A 1 84 ? -1.961 -16.891 -6.641 1 92.88 84 PHE A N 1
ATOM 611 C CA . PHE A 1 84 ? -1.614 -18.297 -6.812 1 92.88 84 PHE A CA 1
ATOM 612 C C . PHE A 1 84 ? -2.666 -19.016 -7.648 1 92.88 84 PHE A C 1
ATOM 614 O O . PHE A 1 84 ? -3.865 -18.781 -7.484 1 92.88 84 PHE A O 1
ATOM 621 N N . GLN A 1 85 ? -2.145 -19.797 -8.523 1 90.5 85 GLN A N 1
ATOM 622 C CA . GLN A 1 85 ? -3.018 -20.766 -9.195 1 90.5 85 GLN A CA 1
ATOM 623 C C . GLN A 1 85 ? -3.053 -22.094 -8.445 1 90.5 85 GLN A C 1
ATOM 625 O O . GLN A 1 85 ? -2.027 -22.766 -8.312 1 90.5 85 GLN A O 1
ATOM 630 N N . LEU A 1 86 ? -4.223 -22.5 -8.039 1 90.31 86 LEU A N 1
ATOM 631 C CA . LEU A 1 86 ? -4.375 -23.734 -7.266 1 90.31 86 LEU A CA 1
ATOM 632 C C . LEU A 1 86 ? -4.508 -24.938 -8.195 1 90.31 86 LEU A C 1
ATOM 634 O O . LEU A 1 86 ? -4.766 -24.781 -9.391 1 90.31 86 LEU A O 1
ATOM 638 N N . PRO A 1 87 ? -4.312 -26.078 -7.629 1 89.5 87 PRO A N 1
ATOM 639 C CA . PRO A 1 87 ? -4.363 -27.281 -8.453 1 89.5 87 PRO A CA 1
ATOM 640 C C . PRO A 1 87 ? -5.723 -27.484 -9.125 1 89.5 87 PRO A C 1
ATOM 642 O O . PRO A 1 87 ? -5.797 -28.047 -10.219 1 89.5 87 PRO A O 1
ATOM 645 N N . ASP A 1 88 ? -6.77 -27.047 -8.547 1 91.69 88 ASP A N 1
ATOM 646 C CA . ASP A 1 88 ? -8.109 -27.219 -9.109 1 91.69 88 ASP A CA 1
ATOM 647 C C . ASP A 1 88 ? -8.406 -26.156 -10.156 1 91.69 88 ASP A C 1
ATOM 649 O O . ASP A 1 88 ? -9.523 -26.109 -10.688 1 91.69 88 ASP A O 1
ATOM 653 N N . GLY A 1 89 ? -7.48 -25.281 -10.438 1 88.06 89 GLY A N 1
ATOM 654 C CA . GLY A 1 89 ? -7.633 -24.281 -11.484 1 88.06 89 GLY A CA 1
ATOM 655 C C . GLY A 1 89 ? -8.07 -22.922 -10.953 1 88.06 89 GLY A C 1
ATOM 656 O O . GLY A 1 89 ? -8.07 -21.938 -11.695 1 88.06 89 GLY A O 1
ATOM 657 N N . LYS A 1 90 ? -8.445 -22.953 -9.695 1 92.5 90 LYS A N 1
ATOM 658 C CA . LYS A 1 90 ? -8.867 -21.688 -9.109 1 92.5 90 LYS A CA 1
ATOM 659 C C . LYS A 1 90 ? -7.668 -20.781 -8.828 1 92.5 90 LYS A C 1
ATOM 661 O O . LYS A 1 90 ? -6.566 -21.266 -8.562 1 92.5 90 LYS A O 1
ATOM 666 N N . ARG A 1 91 ? -7.969 -19.531 -8.969 1 93.5 91 ARG A N 1
ATOM 667 C CA . ARG A 1 91 ? -6.953 -18.531 -8.617 1 93.5 91 ARG A CA 1
ATOM 668 C C . ARG A 1 91 ? -7.312 -17.812 -7.328 1 93.5 91 ARG A C 1
ATOM 670 O O . ARG A 1 91 ? -8.477 -17.469 -7.109 1 93.5 91 ARG A O 1
ATOM 677 N N . VAL A 1 92 ? -6.289 -17.609 -6.543 1 95.44 92 VAL A N 1
ATOM 678 C CA . VAL A 1 92 ? -6.504 -16.922 -5.27 1 95.44 92 VAL A CA 1
ATOM 679 C C . VAL A 1 92 ? -5.441 -15.844 -5.074 1 95.44 92 VAL A C 1
ATOM 681 O O . VAL A 1 92 ? -4.285 -16.031 -5.465 1 95.44 92 VAL A O 1
ATOM 684 N N . LEU A 1 93 ? -5.906 -14.758 -4.586 1 95.75 93 LEU A N 1
ATOM 685 C CA . LEU A 1 93 ? -5.023 -13.703 -4.102 1 95.75 93 LEU A CA 1
ATOM 686 C C . LEU A 1 93 ? -4.887 -13.766 -2.584 1 95.75 93 LEU A C 1
ATOM 688 O O . LEU A 1 93 ? -5.855 -13.516 -1.859 1 95.75 93 LEU A O 1
ATOM 692 N N . LYS A 1 94 ? -3.746 -14.117 -2.107 1 95.62 94 LYS A N 1
ATOM 693 C CA . LYS A 1 94 ? -3.473 -14.102 -0.674 1 95.62 94 LYS A CA 1
ATOM 694 C C . LYS A 1 94 ? -2.779 -12.812 -0.259 1 95.62 94 LYS A C 1
ATOM 696 O O . LYS A 1 94 ? -1.708 -12.484 -0.773 1 95.62 94 LYS A O 1
ATOM 701 N N . THR A 1 95 ? -3.43 -12.07 0.68 1 96.5 95 THR A N 1
ATOM 702 C CA . THR A 1 95 ? -2.918 -10.734 0.972 1 96.5 95 THR A CA 1
ATOM 703 C C . THR A 1 95 ? -2.84 -10.5 2.479 1 96.5 95 THR A C 1
ATOM 705 O O . THR A 1 95 ? -3.416 -11.258 3.26 1 96.5 95 THR A O 1
ATOM 708 N N . LEU A 1 96 ? -2.041 -9.562 2.852 1 95.56 96 LEU A N 1
ATOM 709 C CA . LEU A 1 96 ? -2.012 -8.867 4.133 1 95.56 96 LEU A CA 1
ATOM 710 C C . LEU A 1 96 ? -2.348 -7.387 3.955 1 95.56 96 LEU A C 1
ATOM 712 O O . LEU A 1 96 ? -2.107 -6.816 2.891 1 95.56 96 LEU A O 1
ATOM 716 N N . TRP A 1 97 ? -2.963 -6.828 5.062 1 95.88 97 TRP A N 1
ATOM 717 C CA . TRP A 1 97 ? -3.369 -5.441 4.859 1 95.88 97 TRP A CA 1
ATOM 718 C C . TRP A 1 97 ? -3.076 -4.598 6.094 1 95.88 97 TRP A C 1
ATOM 720 O O . TRP A 1 97 ? -2.885 -5.137 7.188 1 95.88 97 TRP A O 1
ATOM 730 N N . MET A 1 98 ? -2.982 -3.309 5.824 1 95.12 98 MET A N 1
ATOM 731 C CA . MET A 1 98 ? -2.938 -2.271 6.852 1 95.12 98 MET A CA 1
ATOM 732 C C . MET A 1 98 ? -4.02 -1.224 6.617 1 95.12 98 MET A C 1
ATOM 734 O O . MET A 1 98 ? -4.402 -0.963 5.473 1 95.12 98 MET A O 1
ATOM 738 N N . LEU A 1 99 ? -4.457 -0.702 7.703 1 94.88 99 LEU A N 1
ATOM 739 C CA . LEU A 1 99 ? -5.391 0.419 7.699 1 94.88 99 LEU A CA 1
ATOM 740 C C . LEU A 1 99 ? -4.879 1.557 8.578 1 94.88 99 LEU A C 1
ATOM 742 O O . LEU A 1 99 ? -4.379 1.32 9.68 1 94.88 99 LEU A O 1
ATOM 746 N N . ARG A 1 100 ? -4.977 2.738 8.055 1 93.62 100 ARG A N 1
ATOM 747 C CA . ARG A 1 100 ? -4.652 3.943 8.812 1 93.62 100 ARG A CA 1
ATOM 748 C C . ARG A 1 100 ? -5.852 4.883 8.883 1 93.62 100 ARG A C 1
ATOM 750 O O . ARG A 1 100 ? -6.344 5.348 7.855 1 93.62 100 ARG A O 1
ATOM 757 N N . SER A 1 101 ? -6.289 5.102 10.062 1 93.31 101 SER A N 1
ATOM 758 C CA . SER A 1 101 ? -7.266 6.168 10.258 1 93.31 101 SER A CA 1
ATOM 759 C C . SER A 1 101 ? -6.582 7.527 10.367 1 93.31 101 SER A C 1
ATOM 761 O O . SER A 1 101 ? -5.352 7.609 10.422 1 93.31 101 SER A O 1
ATOM 763 N N . VAL A 1 102 ? -7.34 8.57 10.328 1 91.5 102 VAL A N 1
ATOM 764 C CA . VAL A 1 102 ? -6.785 9.922 10.328 1 91.5 102 VAL A CA 1
ATOM 765 C C . VAL A 1 102 ? -6.594 10.406 11.766 1 91.5 102 VAL A C 1
ATOM 767 O O . VAL A 1 102 ? -7.531 10.383 12.562 1 91.5 102 VAL A O 1
ATOM 770 N N . ALA A 1 103 ? -5.383 10.797 12.07 1 91.88 103 ALA A N 1
ATOM 771 C CA . ALA A 1 103 ? -5.094 11.414 13.367 1 91.88 103 ALA A CA 1
ATOM 772 C C . ALA A 1 103 ? -5.375 12.906 13.328 1 91.88 103 ALA A C 1
ATOM 774 O O . ALA A 1 103 ? -5.105 13.578 12.328 1 91.88 103 ALA A O 1
ATOM 775 N N . SER A 1 104 ? -5.82 13.438 14.438 1 89.12 104 SER A N 1
ATOM 776 C CA . SER A 1 104 ? -6.09 14.875 14.516 1 89.12 104 SER A CA 1
ATOM 777 C C . SER A 1 104 ? -4.805 15.664 14.719 1 89.12 104 SER A C 1
ATOM 779 O O . SER A 1 104 ? -4.738 16.844 14.375 1 89.12 104 SER A O 1
ATOM 781 N N . CYS A 1 105 ? -3.842 14.992 15.398 1 89.81 105 CYS A N 1
ATOM 782 C CA . CYS A 1 105 ? -2.545 15.602 15.664 1 89.81 105 CYS A CA 1
ATOM 783 C C . CYS A 1 105 ? -1.451 14.547 15.758 1 89.81 105 CYS A C 1
ATOM 785 O O . CYS A 1 105 ? -1.743 13.352 15.836 1 89.81 105 CYS A O 1
ATOM 787 N N . PRO A 1 106 ? -0.185 14.984 15.672 1 89.69 106 PRO A N 1
ATOM 788 C CA . PRO A 1 106 ? 0.917 14.023 15.727 1 89.69 106 PRO A CA 1
ATOM 789 C C . PRO A 1 106 ? 0.884 13.156 16.984 1 89.69 106 PRO A C 1
ATOM 791 O O . PRO A 1 106 ? 1.286 11.992 16.953 1 89.69 106 PRO A O 1
ATOM 794 N N . ALA A 1 107 ? 0.445 13.672 18.141 1 91.62 107 ALA A N 1
ATOM 795 C CA . ALA A 1 107 ? 0.421 12.945 19.406 1 91.62 107 ALA A CA 1
ATOM 796 C C . ALA A 1 107 ? -0.555 11.773 19.344 1 91.62 107 ALA A C 1
ATOM 798 O O . ALA A 1 107 ? -0.434 10.812 20.109 1 91.62 107 ALA A O 1
ATOM 799 N N . ASP A 1 108 ? -1.477 11.781 18.453 1 92.56 108 ASP A N 1
ATOM 800 C CA . ASP A 1 108 ? -2.494 10.742 18.328 1 92.56 108 ASP A CA 1
ATOM 801 C C . ASP A 1 108 ? -2.113 9.727 17.25 1 92.56 108 ASP A C 1
ATOM 803 O O . ASP A 1 108 ? -2.891 8.82 16.953 1 92.56 108 ASP A O 1
ATOM 807 N N . ASN A 1 109 ? -0.944 9.836 16.703 1 91.56 109 ASN A N 1
ATOM 808 C CA . ASN A 1 109 ? -0.527 9.008 15.57 1 91.56 109 ASN A CA 1
ATOM 809 C C . ASN A 1 109 ? -0.415 7.539 15.969 1 91.56 109 ASN A C 1
ATOM 811 O O . ASN A 1 109 ? -0.71 6.652 15.164 1 91.56 109 ASN A O 1
ATOM 815 N N . TRP A 1 110 ? -0.079 7.199 17.234 1 89.44 110 TRP A N 1
ATOM 816 C CA . TRP A 1 110 ? 0.299 5.852 17.656 1 89.44 110 TRP A CA 1
ATOM 817 C C . TRP A 1 110 ? -0.909 4.922 17.656 1 89.44 110 TRP A C 1
ATOM 819 O O . TRP A 1 110 ? -0.757 3.697 17.609 1 89.44 110 TRP A O 1
ATOM 829 N N . LYS A 1 111 ? -2.096 5.445 17.672 1 90.94 111 LYS A N 1
ATOM 830 C CA . LYS A 1 111 ? -3.287 4.609 17.781 1 90.94 111 LYS A CA 1
ATOM 831 C C . LYS A 1 111 ? -4.031 4.527 16.453 1 90.94 111 LYS A C 1
ATOM 833 O O . LYS A 1 111 ? -5.188 4.102 16.406 1 90.94 111 LYS A O 1
ATOM 838 N N . THR A 1 112 ? -3.463 4.941 15.32 1 92.5 112 THR A N 1
ATOM 839 C CA . THR A 1 112 ? -4.227 5.125 14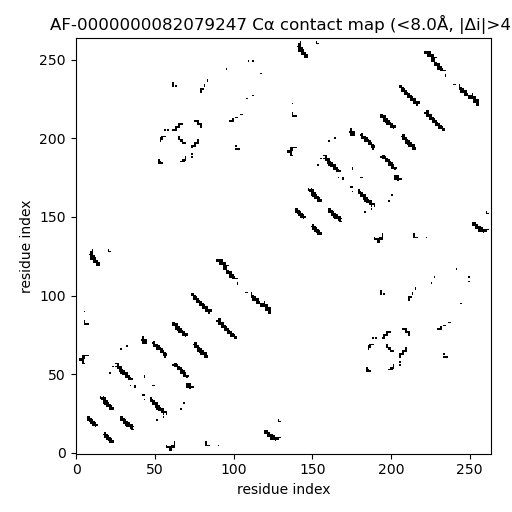.094 1 92.5 112 THR A CA 1
ATOM 840 C C . THR A 1 112 ? -3.988 3.965 13.133 1 92.5 112 THR A C 1
ATOM 842 O O . THR A 1 112 ? -4.723 3.801 12.156 1 92.5 112 THR A O 1
ATOM 845 N N . GLY A 1 113 ? -3.006 3.141 13.305 1 91.5 113 GLY A N 1
ATOM 846 C CA . GLY A 1 113 ? -2.68 2.053 12.398 1 91.5 113 GLY A CA 1
ATOM 847 C C . GLY A 1 113 ? -3.252 0.718 12.836 1 91.5 113 GLY A C 1
ATOM 848 O O . GLY A 1 113 ? -3.234 0.389 14.023 1 91.5 113 GLY A O 1
ATOM 849 N N . VAL A 1 114 ? -3.795 -0.015 11.922 1 90.44 114 VAL A N 1
ATOM 850 C CA . VAL A 1 114 ? -4.254 -1.386 12.117 1 90.44 114 VAL A CA 1
ATOM 851 C C . VAL A 1 114 ? -3.605 -2.303 11.086 1 90.44 114 VAL A C 1
ATOM 853 O O . VAL A 1 114 ? -3.523 -1.957 9.906 1 90.44 114 VAL A O 1
ATOM 856 N N . VAL A 1 115 ? -3.064 -3.357 11.531 1 89.62 115 VAL A N 1
ATOM 857 C CA . VAL A 1 115 ? -2.516 -4.367 10.633 1 89.62 115 VAL A CA 1
ATOM 858 C C . VAL A 1 115 ? -3.389 -5.617 10.664 1 89.62 115 VAL A C 1
ATOM 860 O O . VAL A 1 115 ? -3.693 -6.145 11.742 1 89.62 115 VAL A O 1
ATOM 863 N N . GLY A 1 116 ? -3.723 -5.938 9.414 1 83.5 116 GLY A N 1
ATOM 864 C CA . GLY A 1 116 ? -4.445 -7.191 9.305 1 83.5 116 GLY A CA 1
ATOM 865 C C . GLY A 1 116 ? -3.537 -8.383 9.07 1 83.5 116 GLY A C 1
ATOM 866 O O . GLY A 1 116 ? -2.42 -8.234 8.578 1 83.5 116 GLY A O 1
ATOM 867 N N . GLY A 1 117 ? -3.701 -9.531 9.734 1 73.38 117 GLY A N 1
ATOM 868 C CA . GLY A 1 117 ? -2.896 -10.734 9.57 1 73.38 117 GLY A CA 1
ATOM 869 C C . GLY A 1 117 ? -2.969 -11.305 8.164 1 73.38 117 GLY A C 1
ATOM 870 O O . GLY A 1 117 ? -3.502 -10.672 7.254 1 73.38 117 GLY A O 1
ATOM 871 N N . TYR A 1 118 ? -2.18 -12.445 8.148 1 73.12 118 TYR A N 1
ATOM 872 C CA . TYR A 1 118 ? -2.191 -13.266 6.938 1 73.12 118 TYR A CA 1
ATOM 873 C C . TYR A 1 118 ? -3.564 -13.883 6.719 1 73.12 118 TYR A C 1
ATOM 875 O O . TYR A 1 118 ? -4.133 -14.492 7.629 1 73.12 118 TYR A O 1
ATOM 883 N N . GLY A 1 119 ? -4.316 -13.211 5.805 1 76.88 119 GLY A N 1
ATOM 884 C CA . GLY A 1 119 ? -5.543 -13.984 5.68 1 76.88 119 GLY A CA 1
ATOM 885 C C . GLY A 1 119 ? -6.605 -13.289 4.848 1 76.88 119 GLY A C 1
ATOM 886 O O . GLY A 1 119 ? -7.738 -13.766 4.754 1 76.88 119 GLY A O 1
ATOM 887 N N . ASP A 1 120 ? -6.262 -12.18 4.465 1 90.5 120 ASP A N 1
ATOM 888 C CA . ASP A 1 120 ? -7.234 -11.625 3.529 1 90.5 120 ASP A CA 1
ATOM 889 C C . ASP A 1 120 ? -7.098 -12.266 2.15 1 90.5 120 ASP A C 1
ATOM 891 O O . ASP A 1 120 ? -6.211 -11.898 1.376 1 90.5 120 ASP A O 1
ATOM 895 N N . MET A 1 121 ? -7.957 -13.188 1.908 1 95.5 121 MET A N 1
ATOM 896 C CA . MET A 1 121 ? -7.875 -13.969 0.675 1 95.5 121 MET A CA 1
ATOM 897 C C . MET A 1 121 ? -9.023 -13.625 -0.265 1 95.5 121 MET A C 1
ATOM 899 O O . MET A 1 121 ? -10.188 -13.617 0.145 1 95.5 121 MET A O 1
ATOM 903 N N . PHE A 1 122 ? -8.664 -13.352 -1.457 1 97.31 122 PHE A N 1
ATOM 904 C CA . PHE A 1 122 ? -9.648 -13.078 -2.496 1 97.31 122 PHE A CA 1
ATOM 905 C C . PHE A 1 122 ? -9.672 -14.203 -3.527 1 97.31 122 PHE A C 1
ATOM 907 O O . PHE A 1 122 ? -8.625 -14.648 -3.998 1 97.31 122 PHE A O 1
ATOM 914 N N . GLY A 1 123 ? -10.812 -14.641 -3.885 1 97.19 123 GLY A N 1
ATOM 915 C CA . GLY A 1 123 ? -10.984 -15.555 -5.004 1 97.19 123 GLY A CA 1
ATOM 916 C C . GLY A 1 123 ? -11.5 -14.875 -6.258 1 97.19 123 GLY A C 1
ATOM 917 O O . GLY A 1 123 ? -12.312 -13.953 -6.18 1 97.19 123 GLY A O 1
ATOM 918 N N . LEU A 1 124 ? -10.969 -15.383 -7.359 1 95.69 124 LEU A N 1
ATOM 919 C CA . LEU A 1 124 ? -11.484 -14.844 -8.617 1 95.69 124 LEU A CA 1
ATOM 920 C C . LEU A 1 124 ? -12.969 -15.156 -8.773 1 95.69 124 LEU A C 1
ATOM 922 O O . LEU A 1 124 ? -13.367 -16.328 -8.695 1 95.69 124 LEU A O 1
ATOM 926 N N . PHE A 1 125 ? -13.695 -14.133 -8.883 1 90.5 125 PHE A N 1
ATOM 927 C CA . PHE A 1 125 ? -15.148 -14.242 -8.953 1 90.5 125 PHE A CA 1
ATOM 928 C C . PHE A 1 125 ? -15.633 -14.133 -10.391 1 90.5 125 PHE A C 1
ATOM 930 O O . PHE A 1 125 ? -16.578 -14.82 -10.789 1 90.5 125 PHE A O 1
ATOM 937 N N . SER A 1 126 ? -15.133 -13.234 -11.047 1 84.19 126 SER A N 1
ATOM 938 C CA . SER A 1 126 ? -15.492 -13.047 -12.445 1 84.19 126 SER A CA 1
ATOM 939 C C . SER A 1 126 ? -14.336 -12.453 -13.242 1 84.19 126 SER A C 1
ATOM 941 O O . SER A 1 126 ? -13.609 -11.594 -12.742 1 84.19 126 SER A O 1
ATOM 943 N N . ASN A 1 127 ? -14.195 -12.953 -14.422 1 75.88 127 ASN A N 1
ATOM 944 C CA . ASN A 1 127 ? -13.164 -12.414 -15.305 1 75.88 127 ASN A CA 1
ATOM 945 C C . ASN A 1 127 ? -13.625 -11.133 -15.984 1 75.88 127 ASN A C 1
ATOM 947 O O . ASN A 1 127 ? -12.812 -10.391 -16.547 1 75.88 127 ASN A O 1
ATOM 951 N N . LYS A 1 128 ? -14.977 -10.969 -16.016 1 72.12 128 LYS A N 1
ATOM 952 C CA . LYS A 1 128 ? -15.523 -9.781 -16.656 1 72.12 128 LYS A CA 1
ATOM 953 C C . LYS A 1 128 ? -15.555 -8.602 -15.695 1 72.12 128 LYS A C 1
ATOM 955 O O . LYS A 1 128 ? -16 -8.734 -14.547 1 72.12 128 LYS A O 1
ATOM 960 N N . ARG A 1 129 ? -14.828 -7.523 -16.047 1 67.94 129 ARG A N 1
ATOM 961 C CA . ARG A 1 129 ? -14.852 -6.305 -15.242 1 67.94 129 ARG A CA 1
ATOM 962 C C . ARG A 1 129 ? -16.234 -5.684 -15.227 1 67.94 129 ARG A C 1
ATOM 964 O O . ARG A 1 129 ? -16.984 -5.785 -16.203 1 67.94 129 ARG A O 1
ATOM 971 N N . SER A 1 130 ? -16.75 -5.352 -14.086 1 55.06 130 SER A N 1
ATOM 972 C CA . SER A 1 130 ? -18 -4.605 -14.055 1 55.06 130 SER A CA 1
ATOM 973 C C . SER A 1 130 ? -17.844 -3.225 -14.68 1 55.06 130 SER A C 1
ATOM 975 O O . SER A 1 130 ? -17.219 -2.336 -14.094 1 55.06 130 SER A O 1
ATOM 977 N N . VAL A 1 131 ? -17.547 -3.07 -15.859 1 44.59 131 VAL A N 1
ATOM 978 C CA . VAL A 1 131 ? -17.375 -1.74 -16.438 1 44.59 131 VAL A CA 1
ATOM 979 C C . VAL A 1 131 ? -18.688 -0.968 -16.344 1 44.59 131 VAL A C 1
ATOM 981 O O . VAL A 1 131 ? -19.703 -1.396 -16.891 1 44.59 131 VAL A O 1
ATOM 984 N N . LYS A 1 132 ? -19.297 -0.508 -15.203 1 34.56 132 LYS A N 1
ATOM 985 C CA . LYS A 1 132 ? -20.219 0.551 -15.578 1 34.56 132 LYS A CA 1
ATOM 986 C C . LYS A 1 132 ? -19.484 1.826 -15.961 1 34.56 132 LYS A C 1
ATOM 988 O O . LYS A 1 132 ? -18.469 2.166 -15.352 1 34.56 132 LYS A O 1
ATOM 993 N N . THR B 1 1 ? -9.398 29.828 9.602 1 36.09 1 THR B N 1
ATOM 994 C CA . THR B 1 1 ? -8.086 29.812 8.977 1 36.09 1 THR B CA 1
ATOM 995 C C . THR B 1 1 ? -7.914 28.562 8.109 1 36.09 1 THR B C 1
ATOM 997 O O . THR B 1 1 ? -8.148 27.453 8.562 1 36.09 1 THR B O 1
ATOM 1000 N N . ASN B 1 2 ? -8.164 28.625 6.836 1 44.09 2 ASN B N 1
ATOM 1001 C CA . ASN B 1 2 ? -8.195 27.578 5.805 1 44.09 2 ASN B CA 1
ATOM 1002 C C . ASN B 1 2 ? -6.98 26.672 5.902 1 44.09 2 ASN B C 1
ATOM 1004 O O . ASN B 1 2 ? -5.855 27.078 5.609 1 44.09 2 ASN B O 1
ATOM 1008 N N . ALA B 1 3 ? -6.91 25.891 6.934 1 54.66 3 ALA B N 1
ATOM 1009 C CA . ALA B 1 3 ? -5.703 25.125 7.223 1 54.66 3 ALA B CA 1
ATOM 1010 C C . ALA B 1 3 ? -5.176 24.438 5.965 1 54.66 3 ALA B C 1
ATOM 1012 O O . ALA B 1 3 ? -5.953 23.906 5.168 1 54.66 3 ALA B O 1
ATOM 1013 N N . ILE B 1 4 ? -4.133 24.906 5.449 1 64.56 4 ILE B N 1
ATOM 1014 C CA . ILE B 1 4 ? -3.424 24.406 4.281 1 64.56 4 ILE B CA 1
ATOM 1015 C C . ILE B 1 4 ? -3.029 22.938 4.516 1 64.56 4 ILE B C 1
ATOM 1017 O O . ILE B 1 4 ? -2.361 22.625 5.5 1 64.56 4 ILE B O 1
ATOM 1021 N N . PRO B 1 5 ? -3.605 22.062 3.771 1 80.56 5 PRO B N 1
ATOM 1022 C CA . PRO B 1 5 ? -3.199 20.656 3.895 1 80.56 5 PRO B CA 1
ATOM 1023 C C . PRO B 1 5 ? -1.69 20.469 3.762 1 80.56 5 PRO B C 1
ATOM 1025 O O . PRO B 1 5 ? -1.019 21.266 3.104 1 80.56 5 PRO B O 1
ATOM 1028 N N . CYS B 1 6 ? -1.188 19.578 4.488 1 89.44 6 CYS B N 1
ATOM 1029 C CA . CYS B 1 6 ? 0.221 19.203 4.375 1 89.44 6 CYS B CA 1
ATOM 1030 C C . CYS B 1 6 ? 0.546 18.719 2.971 1 89.44 6 CYS B C 1
ATOM 1032 O O . CYS B 1 6 ? 0.109 17.641 2.566 1 89.44 6 CYS B O 1
ATOM 1034 N N . ASN B 1 7 ? 1.218 19.516 2.162 1 89.94 7 ASN B N 1
ATOM 1035 C CA . ASN B 1 7 ? 1.615 19.141 0.809 1 89.94 7 ASN B CA 1
ATOM 1036 C C . ASN B 1 7 ? 2.656 18.031 0.818 1 89.94 7 ASN B C 1
ATOM 1038 O O . ASN B 1 7 ? 3.738 18.188 1.389 1 89.94 7 ASN B O 1
ATOM 1042 N N . VAL B 1 8 ? 2.369 16.969 0.064 1 94.44 8 VAL B N 1
ATOM 1043 C CA . VAL B 1 8 ? 3.266 15.82 0.14 1 94.44 8 VAL B CA 1
ATOM 1044 C C . VAL B 1 8 ? 4.152 15.773 -1.102 1 94.44 8 VAL B C 1
ATOM 1046 O O . VAL B 1 8 ? 5.074 14.961 -1.184 1 94.44 8 VAL B O 1
ATOM 1049 N N . THR B 1 9 ? 3.945 16.594 -2.104 1 95.06 9 THR B N 1
ATOM 1050 C CA . THR B 1 9 ? 4.828 16.656 -3.264 1 95.06 9 THR B CA 1
ATOM 1051 C C . THR B 1 9 ? 6.223 17.125 -2.861 1 95.06 9 THR B C 1
ATOM 1053 O O . THR B 1 9 ? 6.367 18.109 -2.139 1 95.06 9 THR B O 1
ATOM 1056 N N . GLY B 1 10 ? 7.246 16.375 -3.277 1 96.62 10 GLY B N 1
ATOM 1057 C CA . GLY B 1 10 ? 8.617 16.719 -2.938 1 96.62 10 GLY B CA 1
ATOM 1058 C C . GLY B 1 10 ? 9.492 15.492 -2.709 1 96.62 10 GLY B C 1
ATOM 1059 O O . GLY B 1 10 ? 9.102 14.375 -3.041 1 96.62 10 GLY B O 1
ATOM 1060 N N . VAL B 1 11 ? 10.703 15.758 -2.271 1 98 11 VAL B N 1
ATOM 1061 C CA . VAL B 1 11 ? 11.656 14.703 -1.935 1 98 11 VAL B CA 1
ATOM 1062 C C . VAL B 1 11 ? 11.711 14.531 -0.42 1 98 11 VAL B C 1
ATOM 1064 O O . VAL B 1 11 ? 11.891 15.5 0.319 1 98 11 VAL B O 1
ATOM 1067 N N . TRP B 1 12 ? 11.562 13.312 -0.016 1 98 12 TRP B N 1
ATOM 1068 C CA . TRP B 1 12 ? 11.523 12.953 1.397 1 98 12 TRP B CA 1
ATOM 1069 C C . TRP B 1 12 ? 12.617 11.961 1.742 1 98 12 TRP B C 1
ATOM 1071 O O . TRP B 1 12 ? 12.922 11.055 0.956 1 98 12 TRP B O 1
ATOM 1081 N N . ARG B 1 13 ? 13.148 12.07 2.932 1 97.75 13 ARG B N 1
ATOM 1082 C CA . ARG B 1 13 ? 14.195 11.156 3.385 1 97.75 13 ARG B CA 1
ATOM 1083 C C . ARG B 1 13 ? 13.844 10.555 4.738 1 97.75 13 ARG B C 1
ATOM 1085 O O . ARG B 1 13 ? 13.391 11.258 5.645 1 97.75 13 ARG B O 1
ATOM 1092 N N . ASN B 1 14 ? 14.07 9.195 4.82 1 96.31 14 ASN B N 1
ATOM 1093 C CA . ASN B 1 14 ? 13.781 8.609 6.125 1 96.31 14 ASN B CA 1
ATOM 1094 C C . ASN B 1 14 ? 15.062 8.367 6.922 1 96.31 14 ASN B C 1
ATOM 1096 O O . ASN B 1 14 ? 16.156 8.734 6.484 1 96.31 14 ASN B O 1
ATOM 1100 N N . GLU B 1 15 ? 14.945 7.82 8.102 1 93.12 15 GLU B N 1
ATOM 1101 C CA . GLU B 1 15 ? 16.031 7.656 9.055 1 93.12 15 GLU B CA 1
ATOM 1102 C C . GLU B 1 15 ? 17.078 6.684 8.531 1 93.12 15 GLU B C 1
ATOM 1104 O O . GLU B 1 15 ? 18.25 6.727 8.945 1 93.12 15 GLU B O 1
ATOM 1109 N N . LEU B 1 16 ? 16.734 5.797 7.637 1 93 16 LEU B N 1
ATOM 1110 C CA . LEU B 1 16 ? 17.656 4.809 7.082 1 93 16 LEU B CA 1
ATOM 1111 C C . LEU B 1 16 ? 18.391 5.375 5.875 1 93 16 LEU B C 1
ATOM 1113 O O . LEU B 1 16 ? 19.297 4.734 5.336 1 93 16 LEU B O 1
ATOM 1117 N N . GLY B 1 17 ? 17.891 6.535 5.391 1 95.25 17 GLY B N 1
ATOM 1118 C CA . GLY B 1 17 ? 18.531 7.188 4.262 1 95.25 17 GLY B CA 1
ATOM 1119 C C . GLY B 1 17 ? 17.812 6.949 2.947 1 95.25 17 GLY B C 1
ATOM 1120 O O . GLY B 1 17 ? 18.281 7.375 1.89 1 95.25 17 GLY B O 1
ATOM 1121 N N . SER B 1 18 ? 16.688 6.23 2.971 1 96.06 18 SER B N 1
ATOM 1122 C CA . SER B 1 18 ? 15.898 6.027 1.763 1 96.06 18 SER B CA 1
ATOM 1123 C C . SER B 1 18 ? 15.18 7.309 1.352 1 96.06 18 SER B C 1
ATOM 1125 O O . SER B 1 18 ? 14.875 8.156 2.195 1 96.06 18 SER B O 1
ATOM 1127 N N . LEU B 1 19 ? 14.93 7.449 0.026 1 97.12 19 LEU B N 1
ATOM 1128 C CA . LEU B 1 19 ? 14.328 8.664 -0.509 1 97.12 19 LEU B CA 1
ATOM 1129 C C . LEU B 1 19 ? 13.023 8.359 -1.225 1 97.12 19 LEU B C 1
ATOM 1131 O O . LEU B 1 19 ? 12.922 7.355 -1.939 1 97.12 19 LEU B O 1
ATOM 1135 N N . LEU B 1 20 ? 12.07 9.219 -0.974 1 97.56 20 LEU B N 1
ATOM 1136 C CA . LEU B 1 20 ? 10.859 9.312 -1.788 1 97.56 20 LEU B CA 1
ATOM 1137 C C . LEU B 1 20 ? 10.875 10.578 -2.635 1 97.56 20 LEU B C 1
ATOM 1139 O O . LEU B 1 20 ? 11.094 11.68 -2.115 1 97.56 20 LEU B O 1
ATOM 1143 N N . ASP B 1 21 ? 10.75 10.391 -3.867 1 97.69 21 ASP B N 1
ATOM 1144 C CA . ASP B 1 21 ? 10.461 11.5 -4.773 1 97.69 21 ASP B CA 1
ATOM 1145 C C . ASP B 1 21 ? 9.039 11.406 -5.32 1 97.69 21 ASP B C 1
ATOM 1147 O O . ASP B 1 21 ? 8.781 10.641 -6.25 1 97.69 21 ASP B O 1
ATOM 1151 N N . ILE B 1 22 ? 8.086 12.219 -4.707 1 96.88 22 ILE B N 1
ATOM 1152 C CA . ILE B 1 22 ? 6.68 11.953 -4.973 1 96.88 22 ILE B CA 1
ATOM 1153 C C . ILE B 1 22 ? 6.016 13.211 -5.531 1 96.88 22 ILE B C 1
ATOM 1155 O O . ILE B 1 22 ? 6.379 14.328 -5.16 1 96.88 22 ILE B O 1
ATOM 1159 N N . GLU B 1 23 ? 5.117 13.031 -6.375 1 96.56 23 GLU B N 1
ATOM 1160 C CA . GLU B 1 23 ? 4.191 14.031 -6.895 1 96.56 23 GLU B CA 1
ATOM 1161 C C . GLU B 1 23 ? 2.742 13.602 -6.691 1 96.56 23 GLU B C 1
ATOM 1163 O O . GLU B 1 23 ? 2.367 12.477 -7.023 1 96.56 23 GLU B O 1
ATOM 1168 N N . ALA B 1 24 ? 2.01 14.562 -6.133 1 94.5 24 ALA B N 1
ATOM 1169 C CA . ALA B 1 24 ? 0.576 14.336 -5.973 1 94.5 24 ALA B CA 1
ATOM 1170 C C . ALA B 1 24 ? -0.221 15.117 -7.016 1 94.5 24 ALA B C 1
ATOM 1172 O O . ALA B 1 24 ? -0.027 16.328 -7.184 1 94.5 24 ALA B O 1
ATOM 1173 N N . VAL B 1 25 ? -0.997 14.461 -7.777 1 92.81 25 VAL B N 1
ATOM 1174 C CA . VAL B 1 25 ? -1.972 15.055 -8.688 1 92.81 25 VAL B CA 1
ATOM 1175 C C . VAL B 1 25 ? -3.373 14.562 -8.336 1 92.81 25 VAL B C 1
ATOM 1177 O O . VAL B 1 25 ? -3.709 13.398 -8.578 1 92.81 25 VAL B O 1
ATOM 1180 N N . GLY B 1 26 ? -4.172 15.562 -7.797 1 90.88 26 GLY B N 1
ATOM 1181 C CA . GLY B 1 26 ? -5.414 15.078 -7.215 1 90.88 26 GLY B CA 1
ATOM 1182 C C . GLY B 1 26 ? -5.203 14.102 -6.074 1 90.88 26 GLY B C 1
ATOM 1183 O O . GLY B 1 26 ? -4.461 14.391 -5.133 1 90.88 26 GLY B O 1
ATOM 1184 N N . SER B 1 27 ? -5.816 12.914 -6.164 1 93.06 27 SER B N 1
ATOM 1185 C CA . SER B 1 27 ? -5.688 11.93 -5.098 1 93.06 27 SER B CA 1
ATOM 1186 C C . SER B 1 27 ? -4.648 10.867 -5.449 1 93.06 27 SER B C 1
ATOM 1188 O O . SER B 1 27 ? -4.457 9.906 -4.703 1 93.06 27 SER B O 1
ATOM 1190 N N . GLU B 1 28 ? -4.008 11.062 -6.582 1 95.94 28 GLU B N 1
ATOM 1191 C CA . GLU B 1 28 ? -3.039 10.055 -7.008 1 95.94 28 GLU B CA 1
ATOM 1192 C C . GLU B 1 28 ? -1.613 10.492 -6.68 1 95.94 28 GLU B C 1
ATOM 1194 O O . GLU B 1 28 ? -1.268 11.664 -6.82 1 95.94 28 GLU B O 1
ATOM 1199 N N . LEU B 1 29 ? -0.854 9.508 -6.285 1 96.88 29 LEU B N 1
ATOM 1200 C CA . LEU B 1 29 ? 0.565 9.695 -5.996 1 96.88 29 LEU B CA 1
ATOM 1201 C C . LEU B 1 29 ? 1.426 8.93 -6.996 1 96.88 29 LEU B C 1
ATOM 1203 O O . LEU B 1 29 ? 1.163 7.762 -7.281 1 96.88 29 LEU B O 1
ATOM 1207 N N . ARG B 1 30 ? 2.377 9.617 -7.453 1 97.44 30 ARG B N 1
ATOM 1208 C CA . ARG B 1 30 ? 3.389 8.977 -8.289 1 97.44 30 ARG B CA 1
ATOM 1209 C C . ARG B 1 30 ? 4.789 9.438 -7.902 1 97.44 30 ARG B C 1
ATOM 1211 O O . ARG B 1 30 ? 4.977 10.578 -7.465 1 97.44 30 ARG B O 1
ATOM 1218 N N . GLY B 1 31 ? 5.711 8.469 -8.133 1 97.25 31 GLY B N 1
ATOM 1219 C CA . GLY B 1 31 ? 7.082 8.852 -7.836 1 97.25 31 GLY B CA 1
ATOM 1220 C C . GLY B 1 31 ? 8.047 7.688 -7.867 1 97.25 31 GLY B C 1
ATOM 1221 O O . GLY B 1 31 ? 7.859 6.734 -8.633 1 97.25 31 GLY B O 1
ATOM 1222 N N . ARG B 1 32 ? 9.102 7.926 -7.121 1 97.25 32 ARG B N 1
ATOM 1223 C CA . ARG B 1 32 ? 10.156 6.918 -7.039 1 97.25 32 ARG B CA 1
ATOM 1224 C C . ARG B 1 32 ? 10.609 6.715 -5.598 1 97.25 32 ARG B C 1
ATOM 1226 O O . ARG B 1 32 ? 10.68 7.672 -4.824 1 97.25 32 ARG B O 1
ATOM 1233 N N . 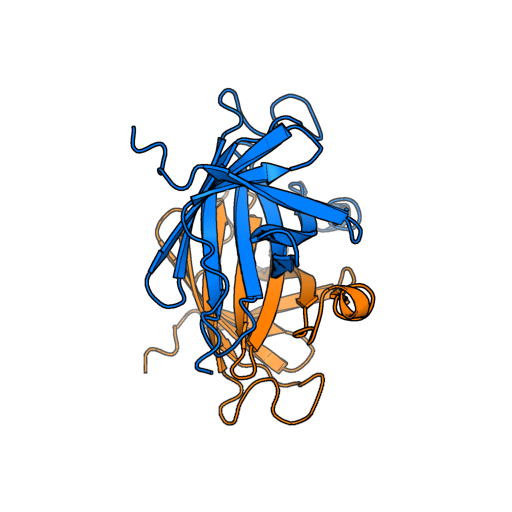TYR B 1 33 ? 10.836 5.52 -5.359 1 97.44 33 TYR B N 1
ATOM 1234 C CA . TYR B 1 33 ? 11.453 5.152 -4.094 1 97.44 33 TYR B CA 1
ATOM 1235 C C . TYR B 1 33 ? 12.898 4.699 -4.301 1 97.44 33 TYR B C 1
ATOM 1237 O O . TYR B 1 33 ? 13.156 3.754 -5.047 1 97.44 33 TYR B O 1
ATOM 1245 N N . GLN B 1 34 ? 13.805 5.375 -3.721 1 96.62 34 GLN B N 1
ATOM 1246 C CA . GLN B 1 34 ? 15.203 4.957 -3.676 1 96.62 34 GLN B CA 1
ATOM 1247 C C . GLN B 1 34 ? 15.547 4.344 -2.322 1 96.62 34 GLN B C 1
ATOM 1249 O O . GLN B 1 34 ? 15.711 5.059 -1.332 1 96.62 34 GLN B O 1
ATOM 1254 N N . SER B 1 35 ? 15.703 3.057 -2.32 1 95.69 35 SER B N 1
ATOM 1255 C CA . SER B 1 35 ? 15.977 2.377 -1.06 1 95.69 35 SER B CA 1
ATOM 1256 C C . SER B 1 35 ? 17.453 2.441 -0.704 1 95.69 35 SER B C 1
ATOM 1258 O O . SER B 1 35 ? 18.312 2.172 -1.547 1 95.69 35 SER B O 1
ATOM 1260 N N . ALA B 1 36 ? 17.734 2.742 0.531 1 94.44 36 ALA B N 1
ATOM 1261 C CA . ALA B 1 36 ? 19.109 2.715 1.038 1 94.44 36 ALA B CA 1
ATOM 1262 C C . ALA B 1 36 ? 19.453 1.351 1.633 1 94.44 36 ALA B C 1
ATOM 1264 O O . ALA B 1 36 ? 20.609 1.056 1.902 1 94.44 36 ALA B O 1
ATOM 1265 N N . VAL B 1 37 ? 18.422 0.513 1.836 1 90.31 37 VAL B N 1
ATOM 1266 C CA . VAL B 1 37 ? 18.641 -0.774 2.488 1 90.31 37 VAL B CA 1
ATOM 1267 C C . VAL B 1 37 ? 17.953 -1.88 1.688 1 90.31 37 VAL B C 1
ATOM 1269 O O . VAL B 1 37 ? 17.141 -1.603 0.803 1 90.31 37 VAL B O 1
ATOM 1272 N N . GLU B 1 38 ? 18.359 -3.127 1.874 1 86.19 38 GLU B N 1
ATOM 1273 C CA . GLU B 1 38 ? 17.75 -4.316 1.275 1 86.19 38 GLU B CA 1
ATOM 1274 C C . GLU B 1 38 ? 17.625 -5.445 2.297 1 86.19 38 GLU B C 1
ATOM 1276 O O . GLU B 1 38 ? 18.484 -5.602 3.166 1 86.19 38 GLU B O 1
ATOM 1281 N N . THR B 1 39 ? 16.516 -6.164 2.143 1 81.06 39 THR B N 1
ATOM 1282 C CA . THR B 1 39 ? 16.312 -7.289 3.051 1 81.06 39 THR B CA 1
ATOM 1283 C C . THR B 1 39 ? 17.203 -8.461 2.662 1 81.06 39 THR B C 1
ATOM 1285 O O . THR B 1 39 ? 17.531 -9.305 3.5 1 81.06 39 THR B O 1
ATOM 1288 N N . ALA B 1 40 ? 17.453 -8.594 1.439 1 81.44 40 ALA B N 1
ATOM 1289 C CA . ALA B 1 40 ? 18.375 -9.586 0.888 1 81.44 40 ALA B CA 1
ATOM 1290 C C . ALA B 1 40 ? 19.094 -9.031 -0.336 1 81.44 40 ALA B C 1
ATOM 1292 O O . ALA B 1 40 ? 18.594 -8.125 -1.003 1 81.44 40 ALA B O 1
ATOM 1293 N N . PRO B 1 41 ? 20.266 -9.562 -0.456 1 81.38 41 PRO B N 1
ATOM 1294 C CA . PRO B 1 41 ? 21.047 -9.039 -1.585 1 81.38 41 PRO B CA 1
ATOM 1295 C C . PRO B 1 41 ? 20.281 -9.109 -2.906 1 81.38 41 PRO B C 1
ATOM 1297 O O . PRO B 1 41 ? 19.75 -10.164 -3.264 1 81.38 41 PRO B O 1
ATOM 1300 N N . GLY B 1 42 ? 20.156 -7.977 -3.58 1 82.44 42 GLY B N 1
ATOM 1301 C CA . GLY B 1 42 ? 19.672 -7.93 -4.953 1 82.44 42 GLY B CA 1
ATOM 1302 C C . GLY B 1 42 ? 18.172 -7.793 -5.055 1 82.44 42 GLY B C 1
ATOM 1303 O O . GLY B 1 42 ? 17.625 -7.582 -6.141 1 82.44 42 GLY B O 1
ATOM 1304 N N . VAL B 1 43 ? 17.438 -7.875 -3.947 1 79.75 43 VAL B N 1
ATOM 1305 C CA . VAL B 1 43 ? 15.984 -7.914 -4.02 1 79.75 43 VAL B CA 1
ATOM 1306 C C . VAL B 1 43 ? 15.453 -6.555 -4.477 1 79.75 43 VAL B C 1
ATOM 1308 O O . VAL B 1 43 ? 14.375 -6.473 -5.078 1 79.75 43 VAL B O 1
ATOM 1311 N N . THR B 1 44 ? 16.188 -5.473 -4.254 1 85.25 44 THR B N 1
ATOM 1312 C CA . THR B 1 44 ? 15.766 -4.133 -4.633 1 85.25 44 THR B CA 1
ATOM 1313 C C . THR B 1 44 ? 16.281 -3.775 -6.023 1 85.25 44 THR B C 1
ATOM 1315 O O . THR B 1 44 ? 15.883 -2.76 -6.598 1 85.25 44 THR B O 1
ATOM 1318 N N . GLY B 1 45 ? 17.219 -4.586 -6.617 1 85.75 45 GLY B N 1
ATOM 1319 C CA . GLY B 1 45 ? 17.812 -4.312 -7.91 1 85.75 45 GLY B CA 1
ATOM 1320 C C . GLY B 1 45 ? 19.094 -3.494 -7.816 1 85.75 45 GLY B C 1
ATOM 1321 O O . GLY B 1 45 ? 19.422 -2.969 -6.75 1 85.75 45 GLY B O 1
ATOM 1322 N N . SER B 1 46 ? 19.719 -3.352 -8.938 1 82.12 46 SER B N 1
ATOM 1323 C CA . SER B 1 46 ? 21.031 -2.709 -8.969 1 82.12 46 SER B CA 1
ATOM 1324 C C . SER B 1 46 ? 20.922 -1.218 -8.672 1 82.12 46 SER B C 1
ATOM 1326 O O . SER B 1 46 ? 21.797 -0.643 -8.016 1 82.12 46 SER B O 1
ATOM 1328 N N . GLU B 1 47 ? 19.859 -0.647 -9.102 1 84.94 47 GLU B N 1
ATOM 1329 C CA . GLU B 1 47 ? 19.688 0.789 -8.891 1 84.94 47 GLU B CA 1
ATOM 1330 C C . GLU B 1 47 ? 18.984 1.079 -7.574 1 84.94 47 GLU B C 1
ATOM 1332 O O . GLU B 1 47 ? 18.875 2.236 -7.164 1 84.94 47 GLU B O 1
ATOM 1337 N N . GLN B 1 48 ? 18.531 0.032 -6.949 1 88.31 48 GLN B N 1
ATOM 1338 C CA . GLN B 1 48 ? 17.812 0.129 -5.68 1 88.31 48 GLN B CA 1
ATOM 1339 C C . GLN B 1 48 ? 16.703 1.166 -5.75 1 88.31 48 GLN B C 1
ATOM 1341 O O . GLN B 1 48 ? 16.5 1.932 -4.805 1 88.31 48 GLN B O 1
ATOM 1346 N N . GLN B 1 49 ? 16.125 1.305 -6.938 1 92.88 49 GLN B N 1
ATOM 1347 C CA . GLN B 1 49 ? 15.055 2.258 -7.176 1 92.88 49 GLN B CA 1
ATOM 1348 C C . GLN B 1 49 ? 13.844 1.575 -7.812 1 92.88 49 GLN B C 1
ATOM 1350 O O . GLN B 1 49 ? 14 0.617 -8.57 1 92.88 49 GLN B O 1
ATOM 1355 N N . ALA B 1 50 ? 12.68 2.07 -7.422 1 95.19 50 ALA B N 1
ATOM 1356 C CA . ALA B 1 50 ? 11.461 1.532 -8.023 1 95.19 50 ALA B CA 1
ATOM 1357 C C . ALA B 1 50 ? 10.367 2.598 -8.109 1 95.19 50 ALA B C 1
ATOM 1359 O O . ALA B 1 50 ? 10.391 3.572 -7.352 1 95.19 50 ALA B O 1
ATOM 1360 N N . LYS B 1 51 ? 9.531 2.395 -9.039 1 95.06 51 LYS B N 1
ATOM 1361 C CA . LYS B 1 51 ? 8.367 3.27 -9.188 1 95.06 51 LYS B CA 1
ATOM 1362 C C . LYS B 1 51 ? 7.418 3.123 -8.008 1 95.06 51 LYS B C 1
ATOM 1364 O O . LYS B 1 51 ? 7.242 2.025 -7.473 1 95.06 51 LYS B O 1
ATOM 1369 N N . LEU B 1 52 ? 6.812 4.254 -7.684 1 97.31 52 LEU B N 1
ATOM 1370 C CA . LEU B 1 52 ? 5.855 4.34 -6.586 1 97.31 52 LEU B CA 1
ATOM 1371 C C . LEU B 1 52 ? 4.496 4.812 -7.09 1 97.31 52 LEU B C 1
ATOM 1373 O O . LEU B 1 52 ? 4.41 5.785 -7.844 1 97.31 52 LEU B O 1
ATOM 1377 N N . LEU B 1 53 ? 3.441 4.082 -6.762 1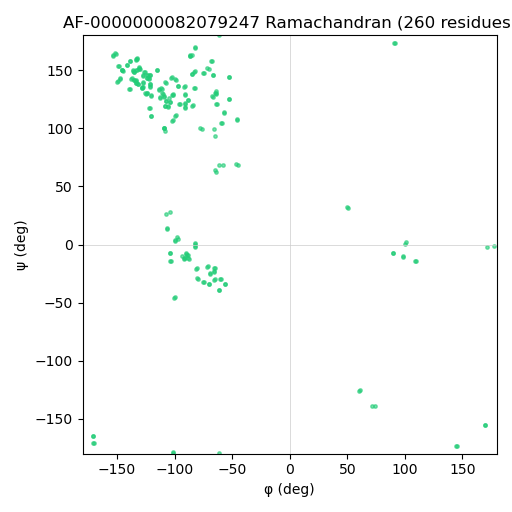 98.44 53 LEU B N 1
ATOM 1378 C CA . LEU B 1 53 ? 2.068 4.48 -7.059 1 98.44 53 LEU B CA 1
ATOM 1379 C C . LEU B 1 53 ? 1.209 4.445 -5.797 1 98.44 53 LEU B C 1
ATOM 1381 O O . LEU B 1 53 ? 1.332 3.525 -4.984 1 98.44 53 LEU B O 1
ATOM 1385 N N . GLY B 1 54 ? 0.348 5.438 -5.652 1 98.38 54 GLY B N 1
ATOM 1386 C CA . GLY B 1 54 ? -0.48 5.438 -4.457 1 98.38 54 GLY B CA 1
ATOM 1387 C C . GLY B 1 54 ? -1.571 6.492 -4.484 1 98.38 54 GLY B C 1
ATOM 1388 O O . GLY B 1 54 ? -1.989 6.93 -5.559 1 98.38 54 GLY B O 1
ATOM 1389 N N . VAL B 1 55 ? -2.111 6.707 -3.277 1 97.56 55 VAL B N 1
ATOM 1390 C CA . VAL B 1 55 ? -3.236 7.617 -3.096 1 97.56 55 VAL B CA 1
ATOM 1391 C C . VAL B 1 55 ? -2.945 8.578 -1.943 1 97.56 55 VAL B C 1
ATOM 1393 O O . VAL B 1 55 ? -2.176 8.25 -1.036 1 97.56 55 VA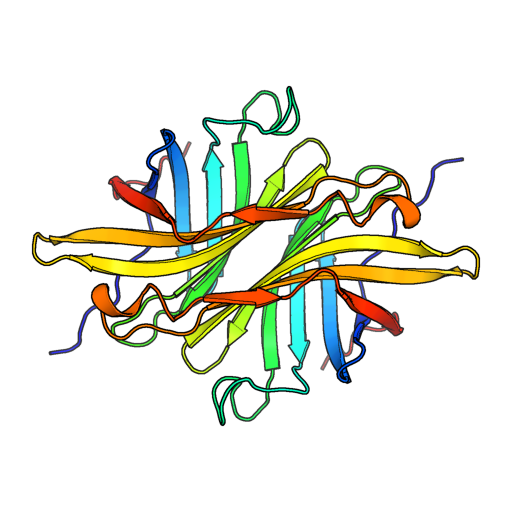L B O 1
ATOM 1396 N N . THR B 1 56 ? -3.578 9.789 -2.043 1 96.12 56 THR B N 1
ATOM 1397 C CA . THR B 1 56 ? -3.465 10.773 -0.973 1 96.12 56 THR B CA 1
ATOM 1398 C C . THR B 1 56 ? -4.762 11.57 -0.827 1 96.12 56 THR B C 1
ATOM 1400 O O . THR B 1 56 ? -5.523 11.703 -1.786 1 96.12 56 THR B O 1
ATOM 1403 N N . SER B 1 57 ? -4.957 11.969 0.418 1 90.38 57 SER B N 1
ATOM 1404 C CA . SER B 1 57 ? -6.113 12.812 0.682 1 90.38 57 SER B CA 1
ATOM 1405 C C . SER B 1 57 ? -5.699 14.266 0.902 1 90.38 57 SER B C 1
ATOM 1407 O O . SER B 1 57 ? -4.723 14.539 1.601 1 90.38 57 SER B O 1
ATOM 1409 N N . ASN B 1 58 ? -6.254 15.102 0.191 1 72.75 58 ASN B N 1
ATOM 1410 C CA . ASN B 1 58 ? -6.031 16.531 0.427 1 72.75 58 ASN B CA 1
ATOM 1411 C C . ASN B 1 58 ? -7.227 17.172 1.114 1 72.75 58 ASN B C 1
ATOM 1413 O O . ASN B 1 58 ? -7.461 18.375 0.956 1 72.75 58 ASN B O 1
ATOM 1417 N N . ARG B 1 59 ? -7.891 16.328 1.841 1 64.75 59 ARG B N 1
ATOM 1418 C CA . ARG B 1 59 ? -9.094 16.891 2.439 1 64.75 59 ARG B CA 1
ATOM 1419 C C . ARG B 1 59 ? -8.797 17.484 3.816 1 64.75 59 ARG B C 1
ATOM 1421 O O . ARG B 1 59 ? -8.273 16.781 4.691 1 64.75 59 ARG B O 1
ATOM 1428 N N . GLY B 1 60 ? -8.953 18.688 4.016 1 64.25 60 GLY B N 1
ATOM 1429 C CA . GLY B 1 60 ? -8.766 19.422 5.254 1 64.25 60 GLY B CA 1
ATOM 1430 C C . GLY B 1 60 ? -7.301 19.609 5.617 1 64.25 60 GLY B C 1
ATOM 1431 O O . GLY B 1 60 ? -6.492 20 4.777 1 64.25 60 GLY B O 1
ATOM 1432 N N . LEU B 1 61 ? -7.148 19.391 7.109 1 65.25 61 LEU B N 1
ATOM 1433 C CA . LEU B 1 61 ? -5.812 19.656 7.641 1 65.25 61 LEU B CA 1
ATOM 1434 C C . LEU B 1 61 ? -4.957 18.391 7.586 1 65.25 61 LEU B C 1
ATOM 1436 O O . LEU B 1 61 ? -3.738 18.453 7.762 1 65.25 61 LEU B O 1
ATOM 1440 N N . GLN B 1 62 ? -5.656 17.344 7.262 1 78.44 62 GLN B N 1
ATOM 1441 C CA . GLN B 1 62 ? -4.887 16.109 7.379 1 78.44 62 GLN B CA 1
ATOM 1442 C C . GLN B 1 62 ? -4.648 15.484 6.008 1 78.44 62 GLN B C 1
ATOM 1444 O O . GLN B 1 62 ? -5.555 15.43 5.176 1 78.44 62 GLN B O 1
ATOM 1449 N N . THR B 1 63 ? -3.439 15.211 5.699 1 92.69 63 THR B N 1
ATOM 1450 C CA . THR B 1 63 ? -3.068 14.555 4.449 1 92.69 63 THR B CA 1
ATOM 1451 C C . THR B 1 63 ? -2.596 13.125 4.707 1 92.69 63 THR B C 1
ATOM 1453 O O . THR B 1 63 ? -1.501 12.914 5.23 1 92.69 63 THR B O 1
ATOM 1456 N N . SER B 1 64 ? -3.502 12.148 4.473 1 94.81 64 SER B N 1
ATOM 1457 C CA . SER B 1 64 ? -3.104 10.75 4.531 1 94.81 64 SER B CA 1
ATOM 1458 C C . SER B 1 64 ? -2.486 10.297 3.213 1 94.81 64 SER B C 1
ATOM 1460 O O . SER B 1 64 ? -2.789 10.852 2.156 1 94.81 64 SER B O 1
ATOM 1462 N N . VAL B 1 65 ? -1.585 9.391 3.316 1 96.81 65 VAL B N 1
ATOM 1463 C CA . VAL B 1 65 ? -0.93 8.844 2.133 1 96.81 65 VAL B CA 1
ATOM 1464 C C . VAL B 1 65 ? -0.895 7.316 2.223 1 96.81 65 VAL B C 1
ATOM 1466 O O . VAL B 1 65 ? -0.715 6.754 3.305 1 96.81 65 VAL B O 1
ATOM 1469 N N . ALA B 1 66 ? -1.078 6.645 1.177 1 98.44 66 ALA B N 1
ATOM 1470 C CA . ALA B 1 66 ? -0.827 5.215 0.997 1 98.44 66 ALA B CA 1
ATOM 1471 C C . ALA B 1 66 ? -0.206 4.938 -0.369 1 98.44 66 ALA B C 1
ATOM 1473 O O . ALA B 1 66 ? -0.67 5.457 -1.387 1 98.44 66 ALA B O 1
ATOM 1474 N N . PHE B 1 67 ? 0.872 4.098 -0.371 1 98.56 67 PHE B N 1
ATOM 1475 C CA . PHE B 1 67 ? 1.521 3.859 -1.655 1 98.56 67 PHE B CA 1
ATOM 1476 C C . PHE B 1 67 ? 2.221 2.506 -1.665 1 98.56 67 PHE B C 1
ATOM 1478 O O . PHE B 1 67 ? 2.459 1.917 -0.609 1 98.56 67 PHE B O 1
ATOM 1485 N N . SER B 1 68 ? 2.506 2.068 -2.877 1 98.62 68 SER B N 1
ATOM 1486 C CA . SER B 1 68 ? 3.117 0.761 -3.086 1 98.62 68 SER B CA 1
ATOM 1487 C C . SER B 1 68 ? 4.293 0.849 -4.055 1 98.62 68 SER B C 1
ATOM 1489 O O . SER B 1 68 ? 4.32 1.715 -4.93 1 98.62 68 SER B O 1
ATOM 1491 N N . VAL B 1 69 ? 5.203 -0.002 -3.855 1 97.25 69 VAL B N 1
ATOM 1492 C CA . VAL B 1 69 ? 6.41 -0.101 -4.668 1 97.25 69 VAL B CA 1
ATOM 1493 C C . VAL B 1 69 ? 6.641 -1.555 -5.078 1 97.25 69 VAL B C 1
ATOM 1495 O O . VAL B 1 69 ? 6.488 -2.467 -4.266 1 97.25 69 VAL B O 1
ATOM 1498 N N . LEU B 1 70 ? 7.027 -1.739 -6.352 1 95.06 70 LEU B N 1
ATOM 1499 C CA . LEU B 1 70 ? 7.449 -3.041 -6.852 1 95.06 70 LEU B CA 1
ATOM 1500 C C . LEU B 1 70 ? 8.961 -3.088 -7.039 1 95.06 70 LEU B C 1
ATOM 1502 O O . LEU B 1 70 ? 9.516 -2.357 -7.863 1 95.06 70 LEU B O 1
ATOM 1506 N N . TRP B 1 71 ? 9.531 -3.99 -6.309 1 93.5 71 TRP B N 1
ATOM 1507 C CA . TRP B 1 71 ? 10.984 -4.117 -6.398 1 93.5 71 TRP B CA 1
ATOM 1508 C C . TRP B 1 71 ? 11.375 -5.043 -7.543 1 93.5 71 TRP B C 1
ATOM 1510 O O . TRP B 1 71 ? 10.562 -5.848 -8.008 1 93.5 71 TRP B O 1
ATOM 1520 N N . GLU B 1 72 ? 12.609 -5.027 -8.023 1 88.88 72 GLU B N 1
ATOM 1521 C CA . GLU B 1 72 ? 13.094 -5.703 -9.219 1 88.88 72 GLU B CA 1
ATOM 1522 C C . GLU B 1 72 ? 12.93 -7.215 -9.109 1 88.88 72 GLU B C 1
ATOM 1524 O O . GLU B 1 72 ? 12.578 -7.883 -10.086 1 88.88 72 GLU B O 1
ATOM 1529 N N . ALA B 1 73 ? 13.156 -7.793 -7.988 1 87.06 73 ALA B N 1
ATOM 1530 C CA . ALA B 1 73 ? 13.133 -9.242 -7.828 1 87.06 73 ALA B CA 1
ATOM 1531 C C . ALA B 1 73 ? 11.703 -9.75 -7.652 1 87.06 73 ALA B C 1
ATOM 1533 O O . ALA B 1 73 ? 11.477 -10.953 -7.473 1 87.06 73 ALA B O 1
ATOM 1534 N N . GLY B 1 74 ? 10.719 -8.883 -7.613 1 90.38 74 GLY B N 1
ATOM 1535 C CA . GLY B 1 74 ? 9.328 -9.312 -7.574 1 90.38 74 GLY B CA 1
ATOM 1536 C C . GLY B 1 74 ? 8.664 -9.055 -6.234 1 90.38 74 GLY B C 1
ATOM 1537 O O . GLY B 1 74 ? 7.438 -9.148 -6.113 1 90.38 74 GLY B O 1
ATOM 1538 N N . SER B 1 75 ? 9.453 -8.758 -5.215 1 92.94 75 SER B N 1
ATOM 1539 C CA . SER B 1 75 ? 8.891 -8.367 -3.928 1 92.94 75 SER B CA 1
ATOM 1540 C C . SER B 1 75 ? 8.203 -7.004 -4.02 1 92.94 75 SER B C 1
ATOM 1542 O O . SER B 1 75 ? 8.461 -6.238 -4.953 1 92.94 75 SER B O 1
ATOM 1544 N N . CYS B 1 76 ? 7.309 -6.797 -3.082 1 95.56 76 CYS B N 1
ATOM 1545 C CA . CYS B 1 76 ? 6.617 -5.512 -3.084 1 95.56 76 CYS B CA 1
ATOM 1546 C C . CYS B 1 76 ? 6.418 -5 -1.662 1 95.56 76 CYS B C 1
ATOM 1548 O O . CYS B 1 76 ? 6.434 -5.777 -0.708 1 95.56 76 CYS B O 1
ATOM 1550 N N . SER B 1 77 ? 6.305 -3.686 -1.565 1 96.31 77 SER B N 1
ATOM 1551 C CA . SER B 1 77 ? 6.055 -3.014 -0.294 1 96.31 77 SER B CA 1
ATOM 1552 C C . SER B 1 77 ? 4.906 -2.02 -0.41 1 96.31 77 SER B C 1
ATOM 1554 O O . SER B 1 77 ? 4.641 -1.492 -1.492 1 96.31 77 SER B O 1
ATOM 1556 N N . SER B 1 78 ? 4.242 -1.831 0.693 1 97.69 78 SER B N 1
ATOM 1557 C CA . SER B 1 78 ? 3.236 -0.777 0.797 1 97.69 78 SER B CA 1
ATOM 1558 C C . SER B 1 78 ? 3.379 -0.005 2.105 1 97.69 78 SER B C 1
ATOM 1560 O O . SER B 1 78 ? 3.799 -0.565 3.121 1 97.69 78 SER B O 1
ATOM 1562 N N . TRP B 1 79 ? 3.031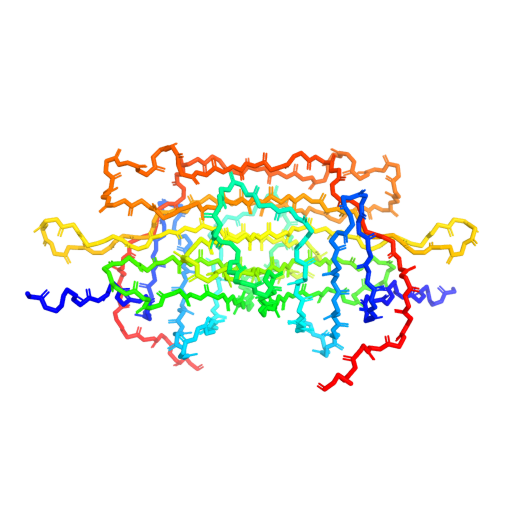 1.265 2.035 1 97.75 79 TRP B N 1
ATOM 1563 C CA . TRP B 1 79 ? 3.033 2.17 3.178 1 97.75 79 TRP B CA 1
ATOM 1564 C C . TRP B 1 79 ? 1.665 2.814 3.367 1 97.75 79 TRP B C 1
ATOM 1566 O O . TRP B 1 79 ? 0.959 3.082 2.393 1 97.75 79 TRP B O 1
ATOM 1576 N N . VAL B 1 80 ? 1.28 3.004 4.566 1 97.31 80 VAL B N 1
ATOM 1577 C CA . VAL B 1 80 ? 0.219 3.93 4.949 1 97.31 80 VAL B CA 1
ATOM 1578 C C . VAL B 1 80 ? 0.76 4.961 5.938 1 97.31 80 VAL B C 1
ATOM 1580 O O . VAL B 1 80 ? 1.608 4.641 6.773 1 97.31 80 VAL B O 1
ATOM 1583 N N . GLY B 1 81 ? 0.26 6.219 5.777 1 96.19 81 GLY B N 1
ATOM 1584 C CA . GLY B 1 81 ? 0.775 7.238 6.676 1 96.19 81 GLY B CA 1
ATOM 1585 C C . GLY B 1 81 ? 0.011 8.547 6.594 1 96.19 81 GLY B C 1
ATOM 1586 O O . GLY B 1 81 ? -1.065 8.609 5.996 1 96.19 81 GLY B O 1
ATOM 1587 N N . GLN B 1 82 ? 0.599 9.453 7.25 1 95.12 82 GLN B N 1
ATOM 1588 C CA . GLN B 1 82 ? 0.03 10.797 7.305 1 95.12 82 GLN B CA 1
ATOM 1589 C C . GLN B 1 82 ? 1.126 11.852 7.391 1 95.12 82 GLN B C 1
ATOM 1591 O O . GLN B 1 82 ? 2.145 11.648 8.055 1 95.12 82 GLN B O 1
ATOM 1596 N N . CYS B 1 83 ? 0.844 12.953 6.699 1 95.44 83 CYS B N 1
ATOM 1597 C CA . CYS B 1 83 ? 1.729 14.117 6.727 1 95.44 83 CYS B CA 1
ATOM 1598 C C . CYS B 1 83 ? 1.332 15.078 7.84 1 95.44 83 CYS B C 1
ATOM 1600 O O . CYS B 1 83 ? 0.164 15.453 7.957 1 95.44 83 CYS B O 1
ATOM 1602 N N . PHE B 1 84 ? 2.293 15.445 8.633 1 92.88 84 PHE B N 1
ATOM 1603 C CA . PHE B 1 84 ? 2.072 16.406 9.711 1 92.88 84 PHE B CA 1
ATOM 1604 C C . PHE B 1 84 ? 2.98 17.625 9.539 1 92.88 84 PHE B C 1
ATOM 1606 O O . PHE B 1 84 ? 4.152 17.484 9.18 1 92.88 84 PHE B O 1
ATOM 1613 N N . GLN B 1 85 ? 2.367 18.734 9.734 1 90.56 85 GLN B N 1
ATOM 1614 C CA . GLN B 1 85 ? 3.168 19.938 9.891 1 90.56 85 GLN B CA 1
ATOM 1615 C C . GLN B 1 85 ? 3.514 20.188 11.359 1 90.56 85 GLN B C 1
ATOM 1617 O O . GLN B 1 85 ? 2.623 20.391 12.188 1 90.56 85 GLN B O 1
ATOM 1622 N N . LEU B 1 86 ? 4.785 20.234 11.664 1 90.31 86 LEU B N 1
ATOM 1623 C CA . LEU B 1 86 ? 5.238 20.422 13.039 1 90.31 86 LEU B CA 1
ATOM 1624 C C . LEU B 1 86 ? 5.293 21.891 13.406 1 90.31 86 LEU B C 1
ATOM 1626 O O . LEU B 1 86 ? 5.258 22.766 12.523 1 90.31 86 LEU B O 1
ATOM 1630 N N . PRO B 1 87 ? 5.344 22.156 14.664 1 89.56 87 PRO B N 1
ATOM 1631 C CA . PRO B 1 87 ? 5.348 23.547 15.109 1 89.56 87 PRO B CA 1
ATOM 1632 C C . PRO B 1 87 ? 6.531 24.344 14.562 1 89.56 87 PRO B C 1
ATOM 1634 O O . PRO B 1 87 ? 6.418 25.547 14.352 1 89.56 87 PRO B O 1
ATOM 1637 N N . ASP B 1 88 ? 7.621 23.734 14.32 1 91.62 88 ASP B N 1
ATOM 1638 C CA . ASP B 1 88 ? 8.805 24.422 13.828 1 91.62 88 ASP B CA 1
ATOM 1639 C C . ASP B 1 88 ? 8.742 24.625 12.32 1 91.62 88 ASP B C 1
ATOM 1641 O O . ASP B 1 88 ? 9.695 25.125 11.711 1 91.62 88 ASP B O 1
ATOM 1645 N N . GLY B 1 89 ? 7.691 24.188 11.68 1 88 89 GLY B N 1
ATOM 1646 C CA . GLY B 1 89 ? 7.492 24.406 10.258 1 88 89 GLY B CA 1
ATOM 1647 C C . GLY B 1 89 ? 7.895 23.219 9.414 1 88 89 GLY B C 1
ATOM 1648 O O . GLY B 1 89 ? 7.617 23.172 8.211 1 88 89 GLY B O 1
ATOM 1649 N N . LYS B 1 90 ? 8.531 22.297 10.102 1 92.5 90 LYS B N 1
ATOM 1650 C CA . LYS B 1 90 ? 8.938 21.109 9.367 1 92.5 90 LYS B CA 1
ATOM 1651 C C . LYS B 1 90 ? 7.742 20.188 9.086 1 92.5 90 LYS B C 1
ATOM 1653 O O . LYS B 1 90 ? 6.793 20.156 9.875 1 92.5 90 LYS B O 1
ATOM 1658 N N . ARG B 1 91 ? 7.867 19.547 7.961 1 93.56 91 ARG B N 1
ATOM 1659 C CA . ARG B 1 91 ? 6.855 18.547 7.625 1 93.56 91 ARG B CA 1
ATOM 1660 C C . ARG B 1 91 ? 7.418 17.141 7.734 1 93.56 91 ARG B C 1
ATOM 1662 O O . ARG B 1 91 ? 8.555 16.891 7.332 1 93.56 91 ARG B O 1
ATOM 1669 N N . VAL B 1 92 ? 6.582 16.297 8.266 1 95.5 92 VAL B N 1
ATOM 1670 C CA . VAL B 1 92 ? 7.004 14.898 8.43 1 95.5 92 VAL B CA 1
ATOM 1671 C C . VAL B 1 92 ? 5.898 13.969 7.941 1 95.5 92 VAL B C 1
ATOM 1673 O O . VAL B 1 92 ? 4.711 14.25 8.125 1 95.5 92 VAL B O 1
ATOM 1676 N N . LEU B 1 93 ? 6.34 12.961 7.277 1 95.75 93 LEU B N 1
ATOM 1677 C CA . LEU B 1 93 ? 5.477 11.836 6.938 1 95.75 93 LEU B CA 1
ATOM 1678 C C . LEU B 1 93 ? 5.695 10.672 7.898 1 95.75 93 LEU B C 1
ATOM 1680 O O . LEU B 1 93 ? 6.766 10.062 7.906 1 95.75 93 LEU B O 1
ATOM 1684 N N . LYS B 1 94 ? 4.738 10.406 8.719 1 95.62 94 LYS B N 1
ATOM 1685 C CA . LYS B 1 94 ? 4.801 9.25 9.609 1 95.62 94 LYS B CA 1
ATOM 1686 C C . LYS B 1 94 ? 4.082 8.047 9 1 95.62 94 LYS B C 1
ATOM 1688 O O . LYS B 1 94 ? 2.893 8.125 8.68 1 95.62 94 LYS B O 1
ATOM 1693 N N . THR B 1 95 ? 4.844 6.922 8.812 1 96.44 95 THR B N 1
ATOM 1694 C CA . THR B 1 95 ? 4.27 5.812 8.062 1 96.44 95 THR B CA 1
ATOM 1695 C C . THR B 1 95 ? 4.508 4.488 8.781 1 96.44 95 THR B C 1
ATOM 1697 O O . THR B 1 95 ? 5.328 4.418 9.703 1 96.44 95 THR B O 1
ATOM 1700 N N . LEU B 1 96 ? 3.709 3.533 8.445 1 95.5 96 LEU B N 1
ATOM 1701 C CA . LEU B 1 96 ? 3.889 2.102 8.656 1 95.5 96 LEU B CA 1
ATOM 1702 C C . LEU B 1 96 ? 4.016 1.364 7.328 1 95.5 96 LEU B C 1
ATOM 1704 O O . LEU B 1 96 ? 3.48 1.812 6.312 1 95.5 96 LEU B O 1
ATOM 1708 N N . TRP B 1 97 ? 4.797 0.233 7.406 1 95.81 97 TRP B N 1
ATOM 1709 C CA . TRP B 1 97 ? 4.992 -0.421 6.117 1 95.81 97 TRP B CA 1
ATOM 1710 C C . TRP B 1 97 ? 4.891 -1.937 6.254 1 95.81 97 TRP B C 1
ATOM 1712 O O . TRP B 1 97 ? 5.016 -2.475 7.355 1 95.81 97 TRP B O 1
ATOM 1722 N N . MET B 1 98 ? 4.605 -2.535 5.117 1 95.19 98 MET B N 1
ATOM 1723 C CA . MET B 1 98 ? 4.676 -3.98 4.922 1 95.19 98 MET B CA 1
ATOM 1724 C C . MET B 1 98 ? 5.551 -4.324 3.721 1 95.19 98 MET B C 1
ATOM 1726 O O . MET B 1 98 ? 5.625 -3.557 2.76 1 95.19 98 MET B O 1
ATOM 1730 N N . LEU B 1 99 ? 6.164 -5.441 3.861 1 94.81 99 LEU B N 1
ATOM 1731 C CA . LEU B 1 99 ? 6.941 -6.027 2.775 1 94.81 99 LEU B CA 1
ATOM 1732 C C . LEU B 1 99 ? 6.516 -7.469 2.52 1 94.81 99 LEU B C 1
ATOM 1734 O O . LEU B 1 99 ? 6.309 -8.234 3.461 1 94.81 99 LEU B O 1
ATOM 1738 N N . ARG B 1 100 ? 6.367 -7.793 1.268 1 93.62 100 ARG B N 1
ATOM 1739 C CA . ARG B 1 100 ? 6.094 -9.164 0.85 1 93.62 100 ARG B CA 1
ATOM 1740 C C . ARG B 1 100 ? 7.164 -9.664 -0.114 1 93.62 100 ARG B C 1
ATOM 1742 O O . ARG B 1 100 ? 7.359 -9.094 -1.188 1 93.62 100 ARG B O 1
ATOM 1749 N N . SER B 1 101 ? 7.832 -10.664 0.301 1 93.31 101 SER B N 1
ATOM 1750 C CA . SER B 1 101 ? 8.703 -11.367 -0.635 1 93.31 101 SER B CA 1
ATOM 1751 C C . SER B 1 101 ? 7.91 -12.367 -1.477 1 93.31 101 SER B C 1
ATOM 1753 O O . SER B 1 101 ? 6.727 -12.594 -1.229 1 93.31 101 SER B O 1
ATOM 1755 N N . VAL B 1 102 ? 8.523 -12.906 -2.484 1 91.5 102 VAL B N 1
ATOM 1756 C CA . VAL B 1 102 ? 7.836 -13.805 -3.41 1 91.5 102 VAL B CA 1
ATOM 1757 C C . VAL B 1 102 ? 7.926 -15.242 -2.902 1 91.5 102 VAL B C 1
ATOM 1759 O O . VAL B 1 102 ? 9.016 -15.742 -2.637 1 91.5 102 VAL B O 1
ATOM 1762 N N . ALA B 1 103 ? 6.777 -15.859 -2.746 1 91.88 103 ALA B N 1
ATOM 1763 C CA . ALA B 1 103 ? 6.723 -17.281 -2.41 1 91.88 103 ALA B CA 1
ATOM 1764 C C . ALA B 1 103 ? 6.812 -18.141 -3.662 1 91.88 103 ALA B C 1
ATOM 1766 O O . ALA B 1 103 ? 6.25 -17.797 -4.703 1 91.88 103 ALA B O 1
ATOM 1767 N N . SER B 1 104 ? 7.43 -19.297 -3.535 1 89.12 104 SER B N 1
ATOM 1768 C CA . SER B 1 104 ? 7.547 -20.203 -4.672 1 89.12 104 SER B CA 1
ATOM 1769 C C . SER B 1 104 ? 6.262 -21 -4.875 1 89.12 104 SER B C 1
ATOM 1771 O O . SER B 1 104 ? 5.984 -21.469 -5.98 1 89.12 104 SER B O 1
ATOM 1773 N N . CYS B 1 105 ? 5.562 -21.203 -3.738 1 89.88 105 CYS B N 1
ATOM 1774 C CA . CYS B 1 105 ? 4.301 -21.922 -3.762 1 89.88 105 CYS B CA 1
ATOM 1775 C C . CYS B 1 105 ? 3.383 -21.469 -2.633 1 89.88 105 CYS B C 1
ATOM 1777 O O . CYS B 1 105 ? 3.818 -20.766 -1.726 1 89.88 105 CYS B O 1
ATOM 1779 N N . PRO B 1 106 ? 2.088 -21.828 -2.736 1 89.81 106 PRO B N 1
ATOM 1780 C CA . PRO B 1 106 ? 1.144 -21.391 -1.705 1 89.81 106 PRO B CA 1
ATOM 1781 C C . PRO B 1 106 ? 1.559 -21.828 -0.303 1 89.81 106 PRO B C 1
ATOM 1783 O O . PRO B 1 106 ? 1.293 -21.125 0.673 1 89.81 106 PRO B O 1
ATOM 1786 N N . ALA B 1 107 ? 2.184 -23 -0.13 1 91.69 107 ALA B N 1
ATOM 1787 C CA . ALA B 1 107 ? 2.572 -23.531 1.174 1 91.69 107 ALA B CA 1
ATOM 1788 C C . ALA B 1 107 ? 3.635 -22.656 1.828 1 91.69 107 ALA B C 1
ATOM 1790 O O . ALA B 1 107 ? 3.799 -22.672 3.051 1 91.69 107 ALA B O 1
ATOM 1791 N N . ASP B 1 108 ? 4.324 -21.875 1.09 1 92.62 108 ASP B N 1
ATOM 1792 C CA . ASP B 1 108 ? 5.398 -21.016 1.594 1 92.62 108 ASP B CA 1
ATOM 1793 C C . ASP B 1 108 ? 4.898 -19.594 1.847 1 92.62 108 ASP B C 1
ATOM 1795 O O . ASP B 1 108 ? 5.684 -18.719 2.197 1 92.62 108 ASP B O 1
ATOM 1799 N N . ASN B 1 109 ? 3.623 -19.344 1.699 1 91.69 109 ASN B N 1
ATOM 1800 C CA . ASN B 1 109 ? 3.061 -18.016 1.787 1 91.69 109 ASN B CA 1
ATOM 1801 C C . ASN B 1 109 ? 3.207 -17.438 3.191 1 91.69 109 ASN B C 1
ATOM 1803 O O . ASN B 1 109 ? 3.4 -16.219 3.354 1 91.69 109 ASN B O 1
ATOM 1807 N N . TRP B 1 110 ? 3.229 -18.25 4.277 1 89.69 110 TRP B N 1
ATOM 1808 C CA . TRP B 1 110 ? 3.111 -17.797 5.66 1 89.69 110 TRP B CA 1
ATOM 1809 C C . TRP B 1 110 ? 4.383 -17.078 6.109 1 89.69 110 TRP B C 1
ATOM 1811 O O . TRP B 1 110 ? 4.367 -16.328 7.082 1 89.69 110 TRP B O 1
ATOM 1821 N N . LYS B 1 111 ? 5.473 -17.281 5.438 1 91.06 111 LYS B N 1
ATOM 1822 C CA . LYS B 1 111 ? 6.742 -16.719 5.883 1 91.06 111 LYS B CA 1
ATOM 1823 C C . LYS B 1 111 ? 7.172 -15.547 4.996 1 91.06 111 LYS B C 1
ATOM 1825 O O . LYS B 1 111 ? 8.328 -15.125 5.027 1 91.06 111 LYS B O 1
ATOM 1830 N N . THR B 1 112 ? 6.309 -14.969 4.156 1 92.62 112 THR B N 1
ATOM 1831 C CA . THR B 1 112 ? 6.742 -14.047 3.117 1 92.62 112 THR B CA 1
ATOM 1832 C C . THR B 1 112 ? 6.422 -12.609 3.504 1 92.62 112 THR B C 1
ATOM 1834 O O . THR B 1 112 ? 6.914 -11.664 2.881 1 92.62 112 THR B O 1
ATOM 1837 N N . GLY B 1 113 ? 5.609 -12.336 4.48 1 91.62 113 GLY B N 1
ATOM 1838 C CA . GLY B 1 113 ? 5.207 -10.992 4.867 1 91.62 113 GLY B CA 1
ATOM 1839 C C . GLY B 1 113 ? 6.012 -10.445 6.031 1 91.62 113 GLY B C 1
ATOM 1840 O O . GLY B 1 113 ? 6.316 -11.172 6.98 1 91.62 113 GLY B O 1
ATOM 1841 N N . VAL B 1 114 ? 6.414 -9.227 5.938 1 90.56 114 VAL B N 1
ATOM 1842 C CA . VAL B 1 114 ? 7.059 -8.477 7.016 1 90.56 114 VAL B CA 1
ATOM 1843 C C . VAL B 1 114 ? 6.297 -7.18 7.273 1 90.56 114 VAL B C 1
ATOM 1845 O O . VAL B 1 114 ? 5.914 -6.48 6.332 1 90.56 114 VAL B O 1
ATOM 1848 N N . VAL B 1 115 ? 5.98 -6.93 8.484 1 89.69 115 VAL B N 1
ATOM 1849 C CA . VAL B 1 115 ? 5.359 -5.668 8.867 1 89.69 115 VAL B CA 1
ATOM 1850 C C . VAL B 1 115 ? 6.352 -4.824 9.664 1 89.69 115 VAL B C 1
ATOM 1852 O O . VAL B 1 115 ? 6.941 -5.301 10.633 1 89.69 115 VAL B O 1
ATOM 1855 N N . GLY B 1 116 ? 6.438 -3.615 9.094 1 83.56 116 GLY B N 1
ATOM 1856 C CA . GLY B 1 116 ? 7.258 -2.68 9.844 1 83.56 116 GLY B CA 1
ATOM 1857 C C . GLY B 1 116 ? 6.469 -1.865 10.844 1 83.56 116 GLY B C 1
ATOM 1858 O O . GLY B 1 116 ? 5.25 -1.713 10.711 1 83.56 116 GLY B O 1
ATOM 1859 N N . GLY B 1 117 ? 6.906 -1.641 12.086 1 73.38 117 GLY B N 1
ATOM 1860 C CA . GLY B 1 117 ? 6.227 -0.862 13.109 1 73.38 117 GLY B CA 1
ATOM 1861 C C . GLY B 1 117 ? 6.031 0.591 12.727 1 73.38 117 GLY B C 1
ATOM 1862 O O . GLY B 1 117 ? 6.254 0.966 11.57 1 73.38 117 GLY B O 1
ATOM 1863 N N . TYR B 1 118 ? 5.375 1.232 13.773 1 73.06 118 TYR B N 1
ATOM 1864 C CA . TYR B 1 118 ? 5.18 2.676 13.695 1 73.06 118 TYR B CA 1
ATOM 1865 C C . TYR B 1 118 ? 6.516 3.41 13.727 1 73.06 118 TYR B C 1
ATOM 1867 O O . TYR B 1 118 ? 7.34 3.172 14.609 1 73.06 118 TYR B O 1
ATOM 1875 N N . GLY B 1 119 ? 7.023 3.686 12.516 1 76.75 119 GLY B N 1
ATOM 1876 C CA . GLY B 1 119 ? 8.258 4.414 12.766 1 76.75 119 GLY B CA 1
ATOM 1877 C C . GLY B 1 119 ? 9.008 4.766 11.492 1 76.75 119 GLY B C 1
ATOM 1878 O O . GLY B 1 119 ? 10.125 5.285 11.547 1 76.75 119 GLY B O 1
ATOM 1879 N N . ASP B 1 120 ? 8.445 4.352 10.492 1 90.5 120 ASP B N 1
ATOM 1880 C CA . ASP B 1 120 ? 9.109 4.844 9.289 1 90.5 120 ASP B CA 1
ATOM 1881 C C . ASP B 1 120 ? 8.734 6.297 9.008 1 90.5 120 ASP B C 1
ATOM 1883 O O . ASP B 1 120 ? 7.66 6.574 8.477 1 90.5 120 ASP B O 1
ATOM 1887 N N . MET B 1 121 ? 9.625 7.164 9.383 1 95.5 121 MET B N 1
ATOM 1888 C CA . MET B 1 121 ? 9.352 8.594 9.289 1 95.5 121 MET B CA 1
ATOM 1889 C C . MET B 1 121 ? 10.219 9.242 8.203 1 95.5 121 MET B C 1
ATOM 1891 O O . MET B 1 121 ? 11.43 9.039 8.18 1 95.5 121 MET B O 1
ATOM 1895 N N . PHE B 1 122 ? 9.562 9.961 7.391 1 97.25 122 PHE B N 1
ATOM 1896 C CA . PHE B 1 122 ? 10.258 10.711 6.348 1 97.25 122 PHE B CA 1
ATOM 1897 C C . PHE B 1 122 ? 10.172 12.211 6.613 1 97.25 122 PHE B C 1
ATOM 1899 O O . PHE B 1 122 ? 9.102 12.734 6.934 1 97.25 122 PHE B O 1
ATOM 1906 N N . GLY B 1 123 ? 11.25 12.891 6.48 1 97.19 123 GLY B N 1
ATOM 1907 C CA . GLY B 1 123 ? 11.266 14.344 6.496 1 97.19 123 GLY B CA 1
ATOM 1908 C C . GLY B 1 123 ? 11.398 14.961 5.117 1 97.19 123 GLY B C 1
ATOM 1909 O O . GLY B 1 123 ? 12.109 14.422 4.258 1 97.19 123 GLY B O 1
ATOM 1910 N N . LEU B 1 124 ? 10.695 16.078 4.992 1 95.69 124 LEU B N 1
ATOM 1911 C CA . LEU B 1 124 ? 10.844 16.781 3.723 1 95.69 124 LEU B CA 1
ATOM 1912 C C . LEU B 1 124 ? 12.281 17.266 3.541 1 95.69 124 LEU B C 1
ATOM 1914 O O . LEU B 1 124 ? 12.812 17.984 4.395 1 95.69 124 LEU B O 1
ATOM 1918 N N . PHE B 1 125 ? 12.836 16.797 2.512 1 90.19 125 PHE B N 1
ATOM 1919 C CA . PHE B 1 125 ? 14.234 17.078 2.229 1 90.19 125 PHE B CA 1
ATOM 1920 C C . PHE B 1 125 ? 14.367 18.188 1.187 1 90.19 125 PHE B C 1
ATOM 1922 O O . PHE B 1 125 ? 15.258 19.031 1.274 1 90.19 125 PHE B O 1
ATOM 1929 N N . SER B 1 126 ? 13.633 18.078 0.214 1 84.12 126 SER B N 1
ATOM 1930 C CA . SER B 1 126 ? 13.633 19.094 -0.841 1 84.12 126 SER B CA 1
ATOM 1931 C C . SER B 1 126 ? 12.266 19.203 -1.497 1 84.12 126 SER B C 1
ATOM 1933 O O . SER B 1 126 ? 11.578 18.203 -1.701 1 84.12 126 SER B O 1
ATOM 1935 N N . ASN B 1 127 ? 11.906 20.422 -1.787 1 76.12 127 ASN B N 1
ATOM 1936 C CA . ASN B 1 127 ? 10.641 20.656 -2.486 1 76.12 127 ASN B CA 1
ATOM 1937 C C . ASN B 1 127 ? 10.789 20.438 -3.992 1 76.12 127 ASN B C 1
ATOM 1939 O O . ASN B 1 127 ? 9.797 20.312 -4.707 1 76.12 127 ASN B O 1
ATOM 1943 N N . LYS B 1 128 ? 12.07 20.531 -4.441 1 72.69 128 LYS B N 1
ATOM 1944 C CA . LYS B 1 128 ? 12.328 20.359 -5.867 1 72.69 128 LYS B CA 1
ATOM 1945 C C . LYS B 1 128 ? 12.461 18.875 -6.219 1 72.69 128 LYS B C 1
ATOM 1947 O O . LYS B 1 128 ? 13.164 18.141 -5.531 1 72.69 128 LYS B O 1
ATOM 1952 N N . ARG B 1 129 ? 11.578 18.375 -7.121 1 68.62 129 ARG B N 1
ATOM 1953 C CA . ARG B 1 129 ? 11.656 17 -7.586 1 68.62 129 ARG B CA 1
ATOM 1954 C C . ARG B 1 129 ? 12.945 16.766 -8.359 1 68.62 129 ARG B C 1
ATOM 1956 O O . ARG B 1 129 ? 13.461 17.672 -9.016 1 68.62 129 ARG B O 1
ATOM 1963 N N . SER B 1 130 ? 13.633 15.727 -8.062 1 55.5 130 SER B N 1
ATOM 1964 C CA . SER B 1 130 ? 14.773 15.391 -8.906 1 55.5 130 SER B CA 1
ATOM 1965 C C . SER B 1 130 ? 14.336 15.023 -10.32 1 55.5 130 SER B C 1
ATOM 1967 O O . SER B 1 130 ? 13.719 13.977 -10.531 1 55.5 130 SER B O 1
ATOM 1969 N N . VAL B 1 131 ? 13.781 15.859 -11.078 1 46.22 131 VAL B N 1
ATOM 1970 C CA . VAL B 1 131 ? 13.344 15.523 -12.43 1 46.22 131 VAL B CA 1
ATOM 1971 C C . VAL B 1 131 ? 14.539 15.023 -13.242 1 46.22 131 VAL B C 1
ATOM 1973 O O . VAL B 1 131 ? 15.531 15.734 -13.414 1 46.22 131 VAL B O 1
ATOM 1976 N N . LYS B 1 132 ? 15.219 13.906 -13.086 1 35.44 132 LYS B N 1
ATOM 1977 C CA . LYS B 1 132 ? 15.961 13.617 -14.312 1 35.44 132 LYS B CA 1
ATOM 1978 C C . LYS B 1 132 ? 15.031 13.094 -15.406 1 35.44 132 LYS B C 1
ATOM 1980 O O . LYS B 1 132 ? 14.102 12.336 -15.125 1 35.44 132 LYS B O 1
#

Secondary structure (DSSP, 8-state):
---------EEEEETTS-EEEEEEETTEEEEEEE-S--SSTTTT-TT-EEEEEEEE--STT-EEEEEEEE-TTS-EEEEEEEEEE-TTS-EEEEEEEEEEPPPSSGGGGGGSEEE--TTEEEEEEESS----/---------EEEEETTS-EEEEEEETTEEEEEEE-S--SSTTTT-TT-EEEEEEEE--STT-EEEEEEEE-TTS-EEEEEEEEEE-TTS-EEEEEEEEEEPPPSSGGGGGGSEEE--TTEEEEEEESS----

Foldseek 3Di:
DQQFAQDPAAWKAWPLGKIWHWDDDPFKIKTKIQDPDDPDPQQQHPRSMWIKIWTWDRPGHKIKIKIKTAGPNGKIKIKTWIWDQDPVRWIKTWIKMKIFDDDPDPVRRVPGMDTGDGDGMITHDGNDGPPD/DQQFAQDPAAWKAWPLGKIWHWDDDPFKIKTKIQDPDDPDPQQQHPRSMWIKIWTWDRPGHKIKIKIKTAGPNGKIKIKTWIWDQDPVRWIKTWIKMKIFDDDPDPVRRVPGMDTGDGGGMITHDGNDGPPD

Sequence (264 aa):
TNAIPCNVTGVWRNELGSLLDIEAVGSELRGRYQSAVETAPGVTGSEQQAKLLGVTSNRGLQTSVAFSVLWEAGSCSSWVGQCFQLPDGKRVLKTLWMLRSVASCPADNWKTGVVGGYGDMFGLFSNKRSVKTNAIPCNVTGVWRNELGSLLDIEAVGSELRGRYQSAVETAPGVTGSEQQAKLLGVTSNRGLQTSVAFSVLWEAGSCSSWVGQCFQLPDGKRVLKTL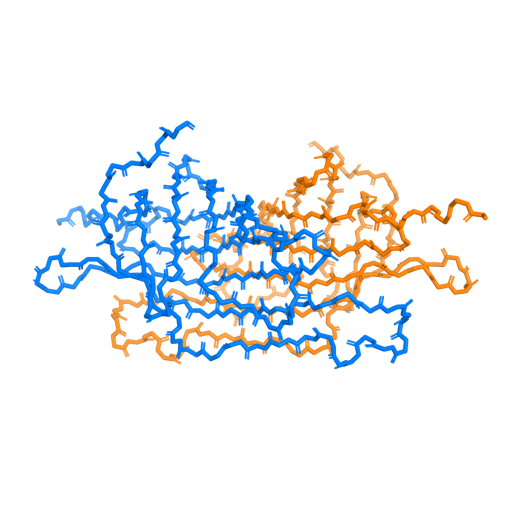WMLRSVASCPADNWKTGVVGGYGDMFGLFSNKRSVK

Nearest PDB structures (foldseek):
  4bj8-assembly3_L  TM=9.735E-01  e=1.305E-14  Danio rerio
  2of8-assembly1_B  TM=9.007E-01  e=1.907E-09  Gallus gallus
  5iru-assembly1_C  TM=8.927E-01  e=1.720E-09  Gallus gallus
  1lel-assembly1_A-2  TM=8.910E-01  e=1.744E-08  Gallus gallus
  2uz2-assembly1_A-2  TM=9.166E-01  e=6.318E-08  Xenopus tropicalis

InterPro domains:
  IPR005468 Avidin/streptavidin [PF01382] (4-116)
  IPR005468 Avidin/streptavidin [PS51326] (4-125)
  IPR005469 Avidin [PR00709] (8-22)
  IPR005469 Avidin [PR00709] (75-85)
  IPR005469 Avidin [PR00709] (93-104)
  IPR036896 Avidin-like superfamily [G3DSA:2.40.128.30] (3-122)
  IPR036896 Avidin-like superfamily [SSF50876] (6-118)
  IPR051764 Avidin/Streptavidin-related [PTHR34399] (5-116)